Protein AF-A0A133V8S2-F1 (afdb_monomer_lite)

Foldseek 3Di:
DVLLCVQLVDDPVVLVVVLVVLVVVLVVLVVVLVCCCVPVPPDNLVSQLAVVLLSVLVSLLSQLVNQLSVVCVVDVVSSVVLLDLVSLLVSLLVSLLVVLVVCCVPPHDDDPVSPLSSNLSSLLSSLQSQLVSQCSVDPDVPPCVSNCVSSVLSSVLSSLQSVQVVCVVVVHHDVCSVCVSVCSSVVSVVVSVVVVVVVVPPPDD

Sequence (205 aa):
MAMAKEIFNQKKSELYKKTVGILLFLFTIAVLGEVIQGYLFETKTLYAVSVGPVLEEALKGGVLLLFFMAMSLSSPDFKKRLSSKEAWLVGGALTGLLIGLLEDWIDYSLSLSRLVPTLNHMVWTSLVGLGIFLYIKSEEKRSLDKIAIPYTIAVVSHVLWNYHAYLIGMGRQDIVFGALPWIISIGAIGIIWRTTSDQKIGSSR

pLDDT: mean 76.94, std 13.2, range [36.47, 93.5]

Organism: NCBI:txid1698273

InterPro domains:
  IPR026898 Intramembrane metalloprotease PrsW [PF13367] (20-170)

Radius of gyration: 18.13 Å; chains: 1; bounding box: 42×42×49 Å

Secondary structure (DSSP, 8-state):
-HHHHHHHTS-HHHHHHHHHHHHHHHHHHHHHHHHHHHHH-SSHHHHHHHHHHHHHHHHHHHHHHHHHHHHHHH-TTHHHHTTSHHHHHHHHHHHHHHHHHHHHHHH--S-GGGHHHHHHHHHHHHHHHHHHHHHHH-SSTT-THHHHHHHHHHHHHHHHHHHHHHHHHTT---HHHHHHHHHHHHHHHHHHHHHHHHTTSS---

Structure (mmCIF, N/CA/C/O backbone):
data_AF-A0A133V8S2-F1
#
_entry.id   AF-A0A133V8S2-F1
#
loop_
_atom_site.group_PDB
_atom_site.id
_atom_site.type_symbol
_atom_site.label_atom_id
_atom_site.label_alt_id
_atom_site.label_comp_id
_atom_site.label_asym_id
_atom_site.label_entity_id
_atom_site.label_seq_id
_atom_site.pdbx_PDB_ins_code
_atom_site.Cartn_x
_atom_site.Cartn_y
_atom_site.Cartn_z
_atom_site.occupancy
_atom_site.B_iso_or_equiv
_atom_site.auth_seq_id
_atom_site.auth_comp_id
_atom_site.auth_asym_id
_atom_site.auth_atom_id
_atom_site.pdbx_PDB_model_num
ATOM 1 N N . MET A 1 1 ? -15.350 8.339 15.868 1.00 46.72 1 MET A N 1
ATOM 2 C CA . MET A 1 1 ? -14.688 7.196 16.590 1.00 46.72 1 MET A CA 1
ATOM 3 C C . MET A 1 1 ? -15.531 5.899 16.641 1.00 46.72 1 MET A C 1
ATOM 5 O O . MET A 1 1 ? -15.037 4.874 17.111 1.00 46.72 1 MET A O 1
ATOM 9 N N . ALA A 1 2 ? -16.772 5.909 16.131 1.00 47.72 2 ALA A N 1
ATOM 10 C CA . ALA A 1 2 ? -17.702 4.774 16.170 1.00 47.72 2 ALA A CA 1
ATOM 11 C C . ALA A 1 2 ? -17.389 3.649 15.154 1.00 47.72 2 ALA A C 1
ATOM 13 O O . ALA A 1 2 ? -17.494 2.480 15.508 1.00 47.72 2 ALA A O 1
ATOM 14 N N . MET A 1 3 ? -16.910 3.971 13.946 1.00 47.97 3 MET A N 1
ATOM 15 C CA . MET A 1 3 ? -16.753 2.997 12.848 1.00 47.97 3 MET A CA 1
ATOM 16 C C . MET A 1 3 ? -15.576 2.012 13.041 1.00 47.97 3 MET A C 1
ATOM 18 O O . MET A 1 3 ? -15.702 0.821 12.765 1.00 47.97 3 MET A O 1
ATOM 22 N N . ALA A 1 4 ? -14.452 2.455 13.628 1.00 49.44 4 ALA A N 1
ATOM 23 C CA . ALA A 1 4 ? -13.343 1.563 14.019 1.00 49.44 4 ALA A CA 1
ATOM 24 C C . ALA A 1 4 ? -13.773 0.532 15.078 1.00 49.44 4 ALA A C 1
ATOM 26 O O . ALA A 1 4 ? -13.422 -0.649 15.000 1.00 49.44 4 ALA A O 1
ATOM 27 N N . LYS A 1 5 ? -14.569 0.995 16.058 1.00 51.50 5 LYS A N 1
ATOM 28 C CA . LYS A 1 5 ? -15.228 0.138 17.054 1.00 51.50 5 LYS A CA 1
ATOM 29 C C . LYS A 1 5 ? -16.198 -0.834 16.374 1.00 51.50 5 LYS A C 1
ATOM 31 O O . LYS A 1 5 ? -16.384 -1.936 16.866 1.00 51.50 5 LYS A O 1
ATOM 36 N N . GLU A 1 6 ? -16.782 -0.471 15.243 1.00 60.81 6 GLU A N 1
ATOM 37 C CA . GLU A 1 6 ? -17.780 -1.293 14.565 1.00 60.81 6 GLU A CA 1
ATOM 38 C C . GLU A 1 6 ? -17.175 -2.427 13.727 1.00 60.81 6 GLU A C 1
ATOM 40 O O . GLU A 1 6 ? -17.798 -3.476 13.626 1.00 60.81 6 GLU A O 1
ATOM 45 N N . ILE A 1 7 ? -15.965 -2.282 13.164 1.00 66.50 7 ILE A N 1
ATOM 46 C CA . ILE A 1 7 ? -15.324 -3.346 12.360 1.00 66.50 7 ILE A CA 1
ATOM 47 C C . ILE A 1 7 ? -14.577 -4.351 13.240 1.00 66.50 7 ILE A C 1
ATOM 49 O O . ILE A 1 7 ? -14.800 -5.552 13.111 1.00 66.50 7 ILE A O 1
ATOM 53 N N . PHE A 1 8 ? -13.713 -3.877 14.141 1.00 70.75 8 PHE A N 1
ATOM 54 C CA . PHE A 1 8 ? -12.786 -4.742 14.887 1.00 70.75 8 PHE A CA 1
ATOM 55 C C . PHE A 1 8 ? -13.319 -5.191 16.254 1.00 70.75 8 PHE A C 1
ATOM 57 O O . PHE A 1 8 ? -12.761 -6.097 16.877 1.00 70.75 8 PHE A O 1
ATOM 64 N N . ASN A 1 9 ? -14.416 -4.601 16.733 1.00 70.62 9 ASN A N 1
ATOM 65 C CA . ASN A 1 9 ? -15.018 -4.918 18.032 1.00 70.62 9 ASN A CA 1
ATOM 66 C C . ASN A 1 9 ? -16.291 -5.778 17.915 1.00 70.62 9 ASN A C 1
ATOM 68 O O . ASN A 1 9 ? -17.097 -5.838 18.840 1.00 70.62 9 ASN A O 1
ATOM 72 N N . GLN A 1 10 ? -16.456 -6.467 16.783 1.00 72.44 10 GLN A N 1
ATOM 73 C CA . GLN A 1 10 ? -17.542 -7.419 16.553 1.00 72.44 10 GLN A CA 1
ATOM 74 C C . GLN A 1 10 ? -17.282 -8.763 17.246 1.00 72.44 10 GLN A C 1
ATOM 76 O O . GLN A 1 10 ? -16.159 -9.072 17.662 1.00 72.44 10 GLN A O 1
ATOM 81 N N . LYS A 1 11 ? -18.332 -9.589 17.343 1.00 80.62 11 LYS A N 1
ATOM 82 C CA . LYS A 1 11 ? -18.222 -10.985 17.792 1.00 80.62 11 LYS A CA 1
ATOM 83 C C . LYS A 1 11 ? -17.214 -11.738 16.910 1.00 80.62 11 LYS A C 1
ATOM 85 O O . LYS A 1 11 ? -17.141 -11.491 15.708 1.00 80.62 11 LYS A O 1
ATOM 90 N N . LYS A 1 12 ? -16.479 -12.699 17.489 1.00 76.94 12 LYS A N 1
ATOM 91 C CA . LYS A 1 12 ? -15.473 -13.509 16.765 1.00 76.94 12 LYS A CA 1
ATOM 92 C C . LYS A 1 12 ? -16.027 -14.149 15.483 1.00 76.94 12 LYS A C 1
ATOM 94 O O . LYS A 1 12 ? -15.335 -14.164 14.474 1.00 76.94 12 LYS A O 1
ATOM 99 N N . 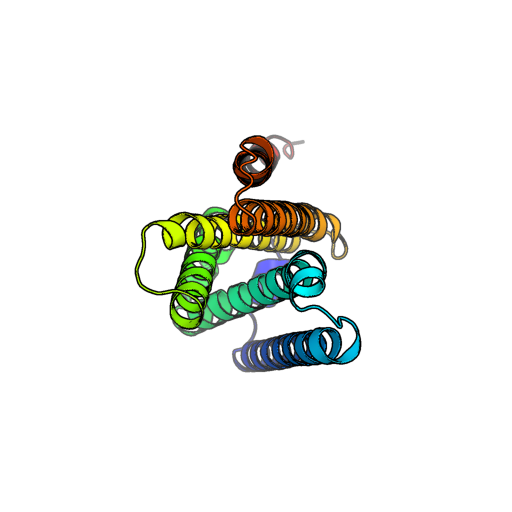SER A 1 13 ? -17.277 -14.617 15.507 1.00 81.12 13 SER A N 1
ATOM 100 C CA . SER A 1 13 ? -17.957 -15.198 14.342 1.00 81.12 13 SER A CA 1
ATOM 101 C C . SER A 1 13 ? -18.111 -14.215 13.176 1.00 81.12 13 SER A C 1
ATOM 103 O O . SER A 1 13 ? -17.961 -14.604 12.024 1.00 81.12 13 SER A O 1
ATOM 105 N N . GLU A 1 14 ? -18.382 -12.941 13.461 1.00 81.50 14 GLU A N 1
ATOM 106 C CA . GLU A 1 14 ? -18.538 -11.897 12.441 1.00 81.50 14 GLU A CA 1
ATOM 107 C C . GLU A 1 14 ? -17.185 -11.456 11.877 1.00 81.50 14 GLU A C 1
ATOM 109 O O . GLU A 1 14 ? -17.051 -11.266 10.670 1.00 81.50 14 GLU A O 1
ATOM 114 N N . LEU A 1 15 ? -16.154 -11.383 12.728 1.00 77.25 15 LEU A N 1
ATOM 115 C CA . LEU A 1 15 ? -14.779 -11.169 12.272 1.00 77.25 15 LEU A CA 1
ATOM 116 C C . LEU A 1 15 ? -14.327 -12.289 11.330 1.00 77.25 15 LEU A C 1
ATOM 118 O O . LEU A 1 15 ? -13.806 -11.991 10.264 1.00 77.25 15 LEU A O 1
ATOM 122 N N . TYR A 1 16 ? -14.602 -13.554 11.670 1.00 76.62 16 TYR A N 1
ATOM 123 C CA . TYR A 1 16 ? -14.269 -14.694 10.813 1.00 76.62 16 TYR A CA 1
ATOM 124 C C . TYR A 1 16 ? -14.952 -14.611 9.441 1.00 76.62 16 TYR A C 1
ATOM 126 O O . TYR A 1 16 ? -14.284 -14.735 8.417 1.00 76.62 16 TYR A O 1
ATOM 134 N N . LYS A 1 17 ? -16.260 -14.317 9.396 1.00 80.12 17 LYS A N 1
ATOM 135 C CA . LYS A 1 17 ? -16.989 -14.114 8.130 1.00 80.12 17 LYS A CA 1
ATOM 136 C C . LYS A 1 17 ? -16.370 -13.001 7.283 1.00 80.12 17 LYS A C 1
ATOM 138 O O . LYS A 1 17 ? -16.220 -13.167 6.077 1.00 80.12 17 LYS A O 1
ATOM 143 N N . LYS A 1 18 ? -15.980 -11.883 7.904 1.00 80.75 18 LYS A N 1
ATOM 144 C CA . LYS A 1 18 ? -15.298 -10.779 7.212 1.00 80.75 18 LYS A CA 1
ATOM 145 C C . LYS A 1 18 ? -13.924 -11.181 6.692 1.00 80.75 18 LYS A C 1
ATOM 147 O O . LYS A 1 18 ? -13.603 -10.842 5.562 1.00 80.75 18 LYS A O 1
ATOM 152 N N . THR A 1 19 ? -13.140 -11.920 7.474 1.00 77.81 19 THR A N 1
ATOM 153 C CA . THR A 1 19 ? -11.850 -12.469 7.037 1.00 77.81 19 THR A CA 1
ATOM 154 C C . THR A 1 19 ? -12.027 -13.360 5.810 1.00 77.81 19 THR A C 1
ATOM 156 O O . THR A 1 19 ? -11.341 -13.152 4.815 1.00 77.81 19 THR A O 1
ATOM 159 N N . VAL A 1 20 ? -12.990 -14.288 5.835 1.00 81.31 20 VAL A N 1
ATOM 160 C CA . VAL A 1 20 ? -13.317 -15.139 4.679 1.00 81.31 20 VAL A CA 1
ATOM 161 C C . VAL A 1 20 ? -13.757 -14.294 3.481 1.00 81.31 20 VAL A C 1
ATOM 163 O O . VAL A 1 20 ? -13.274 -14.511 2.376 1.00 81.31 20 VAL A O 1
ATOM 166 N N . GLY A 1 21 ? -14.612 -13.290 3.690 1.00 82.00 21 GLY A N 1
ATOM 167 C CA . GLY A 1 21 ? -15.036 -12.373 2.630 1.00 82.00 21 GLY A CA 1
ATOM 168 C C . GLY A 1 21 ? -13.874 -11.601 1.996 1.00 82.00 21 GLY A C 1
ATOM 169 O O . GLY A 1 21 ? -13.807 -11.505 0.774 1.00 82.00 21 GLY A O 1
ATOM 170 N N . ILE A 1 22 ? -12.930 -11.104 2.803 1.00 81.38 22 ILE A N 1
ATOM 171 C CA . ILE A 1 22 ? -11.721 -10.432 2.304 1.00 81.38 22 ILE A CA 1
ATOM 172 C C . ILE A 1 22 ? -10.848 -11.413 1.521 1.00 81.38 22 ILE A C 1
ATOM 174 O O . ILE A 1 22 ? -10.391 -11.066 0.440 1.00 81.38 22 ILE A O 1
ATOM 178 N N . LEU A 1 23 ? -10.651 -12.638 2.016 1.00 78.75 23 LEU A N 1
ATOM 179 C CA . LEU A 1 23 ? -9.886 -13.664 1.301 1.00 78.75 23 LEU A CA 1
ATOM 180 C C . LEU A 1 23 ? -10.507 -13.992 -0.062 1.00 78.75 23 LEU A C 1
ATOM 182 O O . LEU A 1 23 ? -9.792 -14.039 -1.057 1.00 78.75 23 LEU A O 1
ATOM 186 N N . LEU A 1 24 ? -11.830 -14.159 -0.128 1.00 79.81 24 LEU A N 1
ATOM 187 C CA . LEU A 1 24 ? -12.544 -14.403 -1.385 1.00 79.81 24 LEU A CA 1
ATOM 188 C C . LEU A 1 24 ? -12.433 -13.217 -2.350 1.00 79.81 24 LEU A C 1
ATOM 190 O O . LEU A 1 24 ? -12.251 -13.410 -3.551 1.00 79.81 24 LEU A O 1
ATOM 194 N N . PHE A 1 25 ? -12.512 -11.992 -1.833 1.00 81.69 25 PHE A N 1
ATOM 195 C CA . PHE A 1 25 ? -12.344 -10.784 -2.632 1.00 81.69 25 PHE A CA 1
ATOM 196 C C . PHE A 1 25 ? -10.921 -10.665 -3.195 1.00 81.69 25 PHE A C 1
ATOM 198 O O . PHE A 1 25 ? -10.759 -10.455 -4.394 1.00 81.69 25 PHE A O 1
ATOM 205 N N . LEU A 1 26 ? -9.899 -10.876 -2.361 1.00 80.62 26 LEU A N 1
ATOM 206 C CA . LEU A 1 26 ? -8.494 -10.897 -2.779 1.00 80.62 26 LEU A CA 1
ATOM 207 C C . LEU A 1 26 ? -8.234 -11.986 -3.822 1.00 80.62 26 LEU A C 1
ATOM 209 O O . LEU A 1 26 ? -7.596 -11.720 -4.834 1.00 80.62 26 LEU A O 1
ATOM 213 N N . PHE A 1 27 ? -8.777 -13.188 -3.611 1.00 76.12 27 PHE A N 1
ATOM 214 C CA . PHE A 1 27 ? -8.693 -14.279 -4.578 1.00 76.12 27 PHE A CA 1
ATOM 215 C C . PHE A 1 27 ? -9.336 -13.897 -5.916 1.00 76.12 27 PHE A C 1
ATOM 217 O O . PHE A 1 27 ? -8.748 -14.120 -6.968 1.00 76.12 27 PHE A O 1
ATOM 224 N N . THR A 1 28 ? -10.508 -13.258 -5.884 1.00 83.19 28 THR A N 1
ATOM 225 C CA . THR A 1 28 ? -11.198 -12.790 -7.096 1.00 83.19 28 THR A CA 1
ATOM 226 C C . THR A 1 28 ? -10.365 -11.753 -7.848 1.00 83.19 28 THR A C 1
ATOM 228 O O . THR A 1 28 ? -10.228 -11.856 -9.063 1.00 83.19 28 THR A O 1
ATOM 231 N N . ILE A 1 29 ? -9.773 -10.782 -7.143 1.00 78.94 29 ILE A N 1
ATOM 232 C CA . ILE A 1 29 ? -8.876 -9.788 -7.751 1.00 78.94 29 ILE A CA 1
ATOM 233 C C . ILE A 1 29 ? -7.650 -10.464 -8.366 1.00 78.94 29 ILE A C 1
ATOM 235 O O . ILE A 1 29 ? -7.299 -10.144 -9.497 1.00 78.94 29 ILE A O 1
ATOM 239 N N . ALA A 1 30 ? -7.022 -11.403 -7.656 1.00 77.81 30 ALA A N 1
ATOM 240 C CA . ALA A 1 30 ? -5.849 -12.116 -8.151 1.00 77.81 30 ALA A CA 1
ATOM 241 C C . ALA A 1 30 ? -6.164 -12.909 -9.432 1.00 77.81 30 ALA A C 1
ATOM 243 O O . ALA A 1 30 ? -5.440 -12.796 -10.417 1.00 77.81 30 ALA A O 1
ATOM 244 N N . VAL A 1 31 ? -7.286 -13.639 -9.456 1.00 80.00 31 VAL A N 1
ATOM 245 C CA . VAL A 1 31 ? -7.744 -14.376 -10.647 1.00 80.00 31 VAL A CA 1
ATOM 246 C C . VAL A 1 31 ? -8.069 -13.426 -11.799 1.00 80.00 31 VAL A C 1
ATOM 248 O O . VAL A 1 31 ? -7.673 -13.686 -12.931 1.00 80.00 31 VAL A O 1
ATOM 251 N N . LEU A 1 32 ? -8.769 -12.317 -11.535 1.00 80.31 32 LEU A N 1
ATOM 252 C CA . LEU A 1 32 ? -9.052 -11.310 -12.560 1.00 80.31 32 LEU A CA 1
ATOM 253 C C . LEU A 1 32 ? -7.766 -10.706 -13.125 1.00 80.31 32 LEU A C 1
ATOM 255 O O . LEU A 1 32 ? -7.681 -10.527 -14.334 1.00 80.31 32 LEU A O 1
ATOM 259 N N . GLY A 1 33 ? -6.773 -10.426 -12.280 1.00 73.06 33 GLY A N 1
ATOM 260 C CA . GLY A 1 33 ? -5.461 -9.952 -12.711 1.00 73.06 33 GLY A CA 1
ATOM 261 C C . GLY A 1 33 ? -4.775 -10.934 -13.652 1.00 73.06 33 GLY A C 1
ATOM 262 O O . GLY A 1 33 ? -4.389 -10.545 -14.751 1.00 73.06 33 GLY A O 1
ATOM 263 N N . GLU A 1 34 ? -4.727 -12.212 -13.279 1.00 74.50 34 GLU A N 1
ATOM 264 C CA . GLU A 1 34 ? -4.140 -13.271 -14.108 1.00 74.50 34 GLU A CA 1
ATOM 265 C C . GLU A 1 34 ? -4.861 -13.412 -15.459 1.00 74.50 34 GLU A C 1
ATOM 267 O O . GLU A 1 34 ? -4.230 -13.500 -16.512 1.00 74.50 34 GLU A O 1
ATOM 272 N N . VAL A 1 35 ? -6.199 -13.369 -15.459 1.00 77.69 35 VAL A N 1
ATOM 273 C CA . VAL A 1 35 ? -7.003 -13.426 -16.691 1.00 77.69 35 VAL A CA 1
ATOM 274 C C . VAL A 1 35 ? -6.754 -12.196 -17.563 1.00 77.69 35 VAL A C 1
ATOM 276 O O . VAL A 1 35 ? -6.530 -12.328 -18.764 1.00 77.69 35 VAL A O 1
ATOM 279 N N . ILE A 1 36 ? -6.762 -10.993 -16.988 1.00 75.44 36 ILE A N 1
ATOM 280 C CA . ILE A 1 36 ? -6.493 -9.757 -17.731 1.00 75.44 36 ILE A CA 1
ATOM 281 C C . ILE A 1 36 ? -5.087 -9.806 -18.336 1.00 75.44 36 ILE A C 1
ATOM 283 O O . ILE A 1 36 ? -4.925 -9.509 -19.519 1.00 75.44 36 ILE A O 1
ATOM 287 N N . GLN A 1 37 ? -4.089 -10.229 -17.562 1.00 71.75 37 GLN A N 1
ATOM 288 C CA . GLN A 1 37 ? -2.719 -10.388 -18.033 1.00 71.75 37 GLN A CA 1
ATOM 289 C C . GLN A 1 37 ? -2.624 -11.390 -19.189 1.00 71.75 37 GLN A C 1
ATOM 291 O O . GLN A 1 37 ? -1.972 -11.096 -20.185 1.00 71.75 37 GLN A O 1
ATOM 296 N N . GLY A 1 38 ? -3.270 -12.554 -19.071 1.00 69.00 38 GLY A N 1
ATOM 297 C CA . GLY A 1 38 ? -3.185 -13.627 -20.061 1.00 69.00 38 GLY A CA 1
ATOM 298 C C . GLY A 1 38 ? -3.975 -13.384 -21.351 1.00 69.00 38 GLY A C 1
ATOM 299 O O . GLY A 1 38 ? -3.575 -13.887 -22.397 1.00 69.00 38 GLY A O 1
ATOM 300 N N . TYR A 1 39 ? -5.078 -12.626 -21.296 1.00 70.12 39 TYR A N 1
ATOM 301 C CA . TYR A 1 39 ? -5.996 -12.461 -22.435 1.00 70.12 39 TYR A CA 1
ATOM 302 C C . TYR A 1 39 ? -6.014 -11.060 -23.055 1.00 70.12 39 TYR A C 1
ATOM 304 O O . TYR A 1 39 ? -6.315 -10.941 -24.240 1.00 70.12 39 TYR A O 1
ATOM 312 N N . LEU A 1 40 ? -5.748 -9.998 -22.284 1.00 63.66 40 LEU A N 1
ATOM 313 C CA . LEU A 1 40 ? -5.875 -8.612 -22.765 1.00 63.66 40 LEU A CA 1
ATOM 314 C C . LEU A 1 40 ? -4.531 -7.938 -23.045 1.00 63.66 40 LEU A C 1
ATOM 316 O O . LEU A 1 40 ? -4.494 -6.926 -23.742 1.00 63.66 40 LEU A O 1
ATOM 320 N N . PHE A 1 41 ? -3.434 -8.482 -22.521 1.00 61.72 41 PHE A N 1
ATOM 321 C CA . PHE A 1 41 ? -2.105 -7.912 -22.693 1.00 61.72 41 PHE A CA 1
ATOM 322 C C . PHE A 1 41 ? -1.171 -8.922 -23.360 1.00 61.72 41 PHE A C 1
ATOM 324 O O . PHE A 1 41 ? -0.581 -9.773 -22.705 1.00 61.72 41 PHE A O 1
ATOM 331 N N . GLU A 1 42 ? -0.974 -8.779 -24.673 1.00 56.09 42 GLU A N 1
ATOM 332 C CA . GLU A 1 42 ? -0.033 -9.611 -25.446 1.00 56.09 42 GLU A CA 1
ATOM 333 C C . GLU A 1 42 ? 1.422 -9.466 -24.962 1.00 56.09 42 GLU A C 1
ATOM 335 O O . GLU A 1 42 ? 2.241 -10.371 -25.115 1.00 56.09 42 GLU A O 1
ATOM 340 N N . THR A 1 43 ? 1.749 -8.339 -24.322 1.00 59.31 43 THR A N 1
ATOM 341 C CA . THR A 1 43 ? 3.061 -8.084 -23.720 1.00 59.31 43 THR A CA 1
ATOM 342 C C . THR A 1 43 ? 2.945 -7.901 -22.211 1.00 59.31 43 THR A C 1
ATOM 344 O O . THR A 1 43 ? 2.329 -6.934 -21.749 1.00 59.31 43 THR A O 1
ATOM 347 N N . LYS A 1 44 ? 3.633 -8.761 -21.444 1.00 62.47 44 LYS A N 1
ATOM 348 C CA . LYS A 1 44 ? 3.739 -8.678 -19.973 1.00 62.47 44 LYS A CA 1
ATOM 349 C C . LYS A 1 44 ? 4.138 -7.280 -19.478 1.00 62.47 44 LYS A C 1
ATOM 351 O O . LYS A 1 44 ? 3.680 -6.847 -18.428 1.00 62.47 44 LYS A O 1
ATOM 356 N N . THR A 1 45 ? 4.934 -6.552 -20.258 1.00 62.12 45 THR A N 1
ATOM 357 C CA . THR A 1 45 ? 5.439 -5.215 -19.926 1.00 62.12 45 THR A CA 1
ATOM 358 C C . THR A 1 45 ? 4.341 -4.152 -19.840 1.00 62.12 45 THR A C 1
ATOM 360 O O . THR A 1 45 ? 4.348 -3.346 -18.917 1.00 62.12 45 THR A O 1
ATOM 363 N N . LEU A 1 46 ? 3.363 -4.151 -20.756 1.00 60.00 46 LEU A N 1
ATOM 364 C CA . LEU A 1 46 ? 2.262 -3.177 -20.722 1.00 60.00 46 LEU A CA 1
ATOM 365 C C . LEU A 1 46 ? 1.346 -3.412 -19.516 1.00 60.00 46 LEU A C 1
ATOM 367 O O . LEU A 1 46 ? 0.964 -2.454 -18.846 1.00 60.00 46 LEU A O 1
ATOM 371 N N . TYR A 1 47 ? 1.054 -4.674 -19.193 1.00 63.75 47 TYR A N 1
ATOM 372 C CA . TYR A 1 47 ? 0.295 -5.034 -17.995 1.00 63.75 47 TYR A CA 1
ATOM 373 C C . TYR A 1 47 ? 1.035 -4.627 -16.712 1.00 63.75 47 TYR A C 1
ATOM 375 O O . TYR A 1 47 ? 0.457 -3.938 -15.871 1.00 63.75 47 TYR A O 1
ATOM 383 N N . ALA A 1 48 ? 2.322 -4.978 -16.600 1.00 64.44 48 ALA A N 1
ATOM 384 C CA . ALA A 1 48 ? 3.153 -4.705 -15.425 1.00 64.44 48 ALA A CA 1
ATOM 385 C C . ALA A 1 48 ? 3.345 -3.203 -15.144 1.00 64.44 48 ALA A C 1
ATOM 387 O O . ALA A 1 48 ? 3.539 -2.805 -13.998 1.00 64.44 48 ALA A O 1
ATOM 388 N N . VAL A 1 49 ? 3.271 -2.354 -16.173 1.00 66.06 49 VAL A N 1
ATOM 389 C CA . VAL A 1 49 ? 3.406 -0.897 -16.017 1.00 66.06 49 VAL A CA 1
ATOM 390 C C . VAL A 1 49 ? 2.058 -0.204 -15.781 1.00 66.06 49 VAL A C 1
ATOM 392 O O . VAL A 1 49 ? 2.044 0.879 -15.209 1.00 66.06 49 VAL A O 1
ATOM 395 N N . SER A 1 50 ? 0.922 -0.791 -16.183 1.00 68.19 50 SER A N 1
ATOM 396 C CA . SER A 1 50 ? -0.384 -0.105 -16.152 1.00 68.19 50 SER A CA 1
ATOM 397 C C . SER A 1 50 ? -1.396 -0.717 -15.177 1.00 68.19 50 SER A C 1
ATOM 399 O O . SER A 1 50 ? -1.749 -0.089 -14.182 1.00 68.19 50 SER A O 1
ATOM 401 N N . VAL A 1 51 ? -1.876 -1.931 -15.448 1.00 72.50 51 VAL A N 1
ATOM 402 C CA . VAL A 1 51 ? -2.967 -2.571 -14.693 1.00 72.50 51 VAL A CA 1
ATOM 403 C C . VAL A 1 51 ? -2.456 -3.315 -13.461 1.00 72.50 51 VAL A C 1
ATOM 405 O O . VAL A 1 51 ? -3.119 -3.285 -12.424 1.00 72.50 51 VAL A O 1
ATOM 408 N N . GLY A 1 52 ? -1.267 -3.919 -13.544 1.00 77.56 52 GLY A N 1
ATOM 409 C CA . GLY A 1 52 ? -0.618 -4.617 -12.431 1.00 77.56 52 GLY A CA 1
ATOM 410 C C . GLY A 1 52 ? -0.547 -3.765 -11.159 1.00 77.56 52 GLY A C 1
ATOM 411 O O . GLY A 1 52 ? -1.116 -4.176 -10.148 1.00 77.56 52 GLY A O 1
ATOM 412 N N . PRO A 1 53 ? 0.008 -2.537 -11.213 1.00 81.75 53 PRO A N 1
ATOM 413 C CA . PRO A 1 53 ? 0.082 -1.648 -10.055 1.00 81.75 53 PRO A CA 1
ATOM 414 C C . PRO A 1 53 ? -1.280 -1.340 -9.425 1.00 81.75 53 PRO A C 1
ATOM 416 O O . PRO A 1 53 ? -1.407 -1.306 -8.206 1.00 81.75 53 PRO A O 1
ATOM 419 N N . VAL A 1 54 ? -2.330 -1.155 -10.235 1.00 80.44 54 VAL A N 1
ATOM 420 C CA . VAL A 1 54 ? -3.686 -0.895 -9.722 1.00 80.44 54 VAL A CA 1
ATOM 421 C C . VAL A 1 54 ? -4.189 -2.088 -8.915 1.00 80.44 54 VAL A C 1
ATOM 423 O O . VAL A 1 54 ? -4.701 -1.915 -7.813 1.00 80.44 54 VAL A O 1
ATOM 426 N N . LEU A 1 55 ? -4.061 -3.301 -9.450 1.00 80.69 55 LEU A N 1
ATOM 427 C CA . LEU A 1 55 ? -4.539 -4.499 -8.764 1.00 80.69 55 LEU A CA 1
ATOM 428 C C . LEU A 1 55 ? -3.694 -4.805 -7.527 1.00 80.69 55 LEU A C 1
ATOM 430 O O . LEU A 1 55 ? -4.238 -5.168 -6.486 1.00 80.69 55 LEU A O 1
ATOM 434 N N . GLU A 1 56 ? -2.384 -4.598 -7.603 1.00 83.94 56 GLU A N 1
ATOM 435 C CA . GLU A 1 56 ? -1.476 -4.853 -6.494 1.00 83.94 56 GLU A CA 1
ATOM 436 C C . GLU A 1 56 ? -1.707 -3.904 -5.312 1.00 83.94 56 GLU A C 1
ATOM 438 O O . GLU A 1 56 ? -1.774 -4.359 -4.169 1.00 83.94 56 GLU A O 1
ATOM 443 N N . GLU A 1 57 ? -1.927 -2.605 -5.552 1.00 86.62 57 GLU A N 1
ATOM 444 C CA . GLU A 1 57 ? -2.289 -1.668 -4.478 1.00 86.62 57 GLU A CA 1
ATOM 445 C C . GLU A 1 57 ? -3.638 -2.024 -3.828 1.00 86.62 57 GLU A C 1
ATOM 447 O O . GLU A 1 57 ? -3.802 -1.892 -2.608 1.00 86.62 57 GLU A O 1
ATOM 452 N N . ALA A 1 58 ? -4.606 -2.539 -4.598 1.00 82.12 58 ALA A N 1
ATOM 453 C CA . ALA A 1 58 ? -5.867 -3.038 -4.042 1.00 82.12 58 ALA A CA 1
ATOM 454 C C . ALA A 1 58 ? -5.646 -4.277 -3.159 1.00 82.12 58 ALA A C 1
ATOM 456 O O . ALA A 1 58 ? -6.197 -4.365 -2.054 1.00 82.12 58 ALA A O 1
ATOM 457 N N . LEU A 1 59 ? -4.808 -5.215 -3.616 1.00 84.44 59 LEU A N 1
ATOM 458 C CA . LEU A 1 59 ? -4.441 -6.413 -2.862 1.00 84.44 59 LEU A CA 1
ATOM 459 C C . LEU A 1 59 ? -3.713 -6.045 -1.561 1.00 84.44 59 LEU A C 1
ATOM 461 O O . LEU A 1 59 ? -4.092 -6.543 -0.499 1.00 84.44 59 LEU A O 1
ATOM 465 N N . LYS A 1 60 ? -2.753 -5.111 -1.605 1.00 86.94 60 LYS A N 1
ATOM 466 C CA . LYS A 1 60 ? -2.039 -4.573 -0.430 1.00 86.94 60 LYS A CA 1
ATOM 467 C C . LYS A 1 60 ? -3.000 -4.077 0.649 1.00 86.94 60 LYS A C 1
ATOM 469 O O . LYS A 1 60 ? -2.838 -4.418 1.822 1.00 86.94 60 LYS A O 1
ATOM 474 N N . GLY A 1 61 ? -4.039 -3.332 0.265 1.00 85.06 61 GLY A N 1
ATOM 475 C CA . GLY A 1 61 ? -5.063 -2.852 1.196 1.00 85.06 61 GLY A CA 1
ATOM 476 C C . GLY A 1 61 ? -5.814 -3.981 1.908 1.00 85.06 61 GLY A C 1
ATOM 477 O O . GLY A 1 61 ? -6.010 -3.930 3.126 1.00 85.06 61 GLY A O 1
ATOM 478 N N . GLY A 1 62 ? -6.198 -5.032 1.181 1.00 84.69 62 GLY A N 1
ATOM 479 C CA . GLY A 1 62 ? -6.857 -6.193 1.783 1.00 84.69 62 GLY A CA 1
ATOM 480 C C . GLY A 1 62 ? -5.914 -7.051 2.633 1.00 84.69 62 GLY A C 1
ATOM 481 O O . GLY A 1 62 ? -6.311 -7.479 3.718 1.00 84.69 62 GLY A O 1
ATOM 482 N N . VAL A 1 63 ? -4.657 -7.238 2.217 1.00 87.31 63 VAL A N 1
ATOM 483 C CA . VAL A 1 63 ? -3.629 -7.932 3.018 1.00 87.31 63 VAL A CA 1
ATOM 484 C C . VAL A 1 63 ? -3.372 -7.188 4.329 1.00 87.31 63 VAL A C 1
ATOM 486 O O . VAL A 1 63 ? -3.337 -7.810 5.389 1.00 87.31 63 VAL A O 1
ATOM 489 N N . LEU A 1 64 ? -3.290 -5.856 4.299 1.00 89.56 64 LEU A N 1
ATOM 490 C CA . LEU A 1 64 ? -3.148 -5.031 5.501 1.00 89.56 64 LEU A CA 1
ATOM 491 C C . LEU A 1 64 ? -4.344 -5.183 6.456 1.00 89.56 64 LEU A C 1
ATOM 493 O O . LEU A 1 64 ? -4.175 -5.281 7.675 1.00 89.56 64 LEU A O 1
ATOM 497 N N . LEU A 1 65 ? -5.568 -5.236 5.921 1.00 86.12 65 LEU A N 1
ATOM 498 C CA . LEU A 1 65 ? -6.763 -5.498 6.725 1.00 86.12 65 LEU A CA 1
ATOM 499 C C . LEU A 1 65 ? -6.724 -6.890 7.362 1.00 86.12 65 LEU A C 1
ATOM 501 O O . LEU A 1 65 ? -7.042 -7.017 8.546 1.00 86.12 65 LEU A O 1
ATOM 505 N N . LEU A 1 66 ? -6.306 -7.918 6.618 1.00 86.44 66 LEU A N 1
ATOM 506 C CA . LEU A 1 66 ? -6.120 -9.270 7.151 1.00 86.44 66 LEU A CA 1
ATOM 507 C C . LEU A 1 66 ? -5.057 -9.300 8.247 1.00 86.44 66 LEU A C 1
ATOM 509 O O . LEU A 1 66 ? -5.299 -9.889 9.300 1.00 86.44 66 LEU A O 1
ATOM 513 N N . PHE A 1 67 ? -3.930 -8.616 8.042 1.00 86.56 67 PHE A N 1
ATOM 514 C CA . PHE A 1 67 ? -2.876 -8.471 9.040 1.00 86.56 67 PHE A CA 1
ATOM 515 C C . PHE A 1 67 ? -3.432 -7.885 10.345 1.00 86.56 67 PHE A C 1
ATOM 517 O O . PHE A 1 67 ? -3.297 -8.486 11.413 1.00 86.56 67 PHE A O 1
ATOM 524 N N . PHE A 1 68 ? -4.154 -6.764 10.278 1.00 86.62 68 PHE A N 1
ATOM 525 C CA . PHE A 1 68 ? -4.747 -6.161 11.473 1.00 86.62 68 PHE A CA 1
ATOM 526 C C . PHE A 1 68 ? -5.880 -6.982 12.092 1.00 86.62 68 PHE A C 1
ATOM 528 O O . PHE A 1 68 ? -6.032 -6.971 13.318 1.00 86.62 68 PHE A O 1
ATOM 535 N N . MET A 1 69 ? -6.662 -7.713 11.293 1.00 83.12 69 MET A N 1
ATOM 536 C CA . MET A 1 69 ? -7.659 -8.653 11.811 1.00 83.12 69 MET A CA 1
ATOM 537 C C . MET A 1 69 ? -6.996 -9.802 12.569 1.00 83.12 69 MET A C 1
ATOM 539 O O . MET A 1 69 ? -7.396 -10.073 13.701 1.00 83.12 69 MET A O 1
ATOM 543 N N . ALA A 1 70 ? -5.962 -10.426 12.002 1.00 83.50 70 ALA A N 1
ATOM 544 C CA . ALA A 1 70 ? -5.208 -11.496 12.647 1.00 83.50 70 ALA A CA 1
ATOM 545 C C . ALA A 1 70 ? -4.598 -11.019 13.973 1.00 83.50 70 ALA A C 1
ATOM 547 O O . ALA A 1 70 ? -4.825 -11.629 15.017 1.00 83.50 70 ALA A O 1
ATOM 548 N N . MET A 1 71 ? -3.937 -9.858 13.971 1.00 83.94 71 MET A N 1
ATOM 549 C CA . MET A 1 71 ? -3.378 -9.258 15.188 1.00 83.94 71 MET A CA 1
ATOM 550 C C . MET A 1 71 ? -4.455 -8.949 16.241 1.00 83.94 71 MET A C 1
ATOM 552 O O . MET A 1 71 ? -4.248 -9.184 17.431 1.00 83.94 71 MET A O 1
ATOM 556 N N . SER A 1 72 ? -5.632 -8.479 15.817 1.00 82.06 72 SER A N 1
ATOM 557 C CA . SER A 1 72 ? -6.767 -8.193 16.710 1.00 82.06 72 SER A CA 1
ATOM 558 C C . SER A 1 72 ? -7.433 -9.444 17.285 1.00 82.06 72 SER A C 1
ATOM 560 O O . SER A 1 72 ? -8.063 -9.368 18.344 1.00 82.06 72 SER A O 1
ATOM 562 N N . LEU A 1 73 ? -7.351 -10.576 16.581 1.00 81.06 73 LEU A N 1
ATOM 563 C CA . LEU A 1 73 ? -7.818 -11.876 17.064 1.00 81.06 73 LEU A CA 1
ATOM 564 C C . LEU A 1 73 ? -6.830 -12.480 18.067 1.00 81.06 73 LEU A C 1
ATOM 566 O O . LEU A 1 73 ? -7.270 -13.060 19.060 1.00 81.06 73 LEU A O 1
ATOM 570 N N . SER A 1 74 ? -5.528 -12.296 17.837 1.00 82.50 74 SER A N 1
ATOM 571 C CA . SER A 1 74 ? -4.456 -12.797 18.704 1.00 82.50 74 SER A CA 1
ATOM 572 C C . SER A 1 74 ? -4.271 -11.972 19.980 1.00 82.50 74 SER A C 1
ATOM 574 O O . SER A 1 74 ? -3.916 -12.524 21.018 1.00 82.50 74 SER A O 1
ATOM 576 N N . SER A 1 75 ? -4.523 -10.658 19.939 1.00 81.06 75 SER A N 1
ATOM 577 C CA . SER A 1 75 ? -4.357 -9.764 21.090 1.00 81.06 75 SER A CA 1
ATOM 578 C C . SER A 1 75 ? -5.523 -8.769 21.214 1.00 81.06 75 SER A C 1
ATOM 580 O O . SER A 1 75 ? -5.630 -7.830 20.419 1.00 81.06 75 SER A O 1
ATOM 582 N N . PRO A 1 76 ? -6.395 -8.903 22.233 1.00 70.62 76 PRO A N 1
ATOM 583 C CA . PRO A 1 76 ? -7.514 -7.983 22.451 1.00 70.62 76 PRO A CA 1
ATOM 584 C C . PRO A 1 76 ? -7.084 -6.524 22.662 1.00 70.62 76 PRO A C 1
ATOM 586 O O . PRO A 1 76 ? -7.787 -5.607 22.235 1.00 70.62 76 PRO A O 1
ATOM 589 N N . ASP A 1 77 ? -5.917 -6.295 23.272 1.00 79.31 77 ASP A N 1
ATOM 590 C CA . ASP A 1 77 ? -5.378 -4.950 23.500 1.00 79.31 77 ASP A CA 1
ATOM 591 C C . ASP A 1 77 ? -4.893 -4.274 22.216 1.00 79.31 77 ASP A C 1
ATOM 593 O O . ASP A 1 77 ? -4.883 -3.042 22.126 1.00 79.31 77 ASP A O 1
ATOM 597 N N . PHE A 1 78 ? -4.571 -5.054 21.182 1.00 79.31 78 PHE A N 1
ATOM 598 C CA . PHE A 1 78 ? -4.171 -4.524 19.885 1.00 79.31 78 PHE A CA 1
ATOM 599 C C . PHE A 1 78 ? -5.297 -3.721 19.217 1.00 79.31 78 PHE A C 1
ATOM 601 O O . PHE A 1 78 ? -5.036 -2.713 18.560 1.00 79.31 78 PHE A O 1
ATOM 608 N N . LYS A 1 79 ? -6.566 -4.059 19.487 1.00 75.12 79 LYS A N 1
ATOM 609 C CA . LYS A 1 79 ? -7.728 -3.307 18.981 1.00 75.12 79 LYS A CA 1
ATOM 610 C C . LYS A 1 79 ? -7.706 -1.834 19.387 1.00 75.12 79 LYS A C 1
ATOM 612 O O . LYS A 1 79 ? -8.145 -0.979 18.622 1.00 75.12 79 LYS A O 1
ATOM 617 N N . LYS A 1 80 ? -7.172 -1.517 20.574 1.00 76.19 80 LYS A N 1
ATOM 618 C CA . LYS A 1 80 ? -7.041 -0.128 21.047 1.00 76.19 80 LYS A CA 1
ATOM 619 C C . LYS A 1 80 ? -6.056 0.658 20.171 1.00 76.19 80 LYS A C 1
ATOM 621 O O . LYS A 1 80 ? -6.287 1.838 19.902 1.00 76.19 80 LYS A O 1
ATOM 626 N N . ARG A 1 81 ? -5.009 -0.005 19.662 1.00 81.00 81 ARG A N 1
ATOM 627 C CA . ARG A 1 81 ? -3.973 0.593 18.803 1.00 81.00 81 ARG A CA 1
ATOM 628 C C . ARG A 1 81 ? -4.488 0.942 17.408 1.00 81.00 81 ARG A C 1
ATOM 630 O O . ARG A 1 81 ? -4.047 1.939 16.859 1.00 81.00 81 ARG A O 1
ATOM 637 N N . LEU A 1 82 ? -5.501 0.243 16.888 1.00 81.31 82 LEU A N 1
ATOM 638 C CA . LEU A 1 82 ? -6.130 0.565 15.591 1.00 81.31 82 LEU A CA 1
ATOM 639 C C . LEU A 1 82 ? -6.817 1.939 15.551 1.00 81.31 82 LEU A C 1
ATOM 641 O O . LEU A 1 82 ? -7.214 2.415 14.489 1.00 81.31 82 LEU A O 1
ATOM 645 N N . SER A 1 83 ? -6.977 2.593 16.702 1.00 79.69 83 SER A N 1
ATOM 646 C CA . SER A 1 83 ? -7.468 3.967 16.772 1.00 79.69 83 SER A CA 1
ATOM 647 C C . SER A 1 83 ? -6.381 5.024 16.526 1.00 79.69 83 SER A C 1
ATOM 649 O O . SER A 1 83 ? -6.731 6.200 16.388 1.00 79.69 83 SER A O 1
ATOM 651 N N . SER A 1 84 ? -5.109 4.621 16.466 1.00 84.69 84 SER A N 1
ATOM 652 C CA . SER A 1 84 ? -3.938 5.481 16.284 1.00 84.69 84 SER A CA 1
ATOM 653 C C . SER A 1 84 ? -3.451 5.432 14.836 1.00 84.69 84 SER A C 1
ATOM 655 O O . SER A 1 84 ? -3.379 4.369 14.226 1.00 84.69 84 SER A O 1
ATOM 657 N N . LYS A 1 85 ? -3.108 6.603 14.294 1.00 85.50 85 LYS A N 1
ATOM 658 C CA . LYS A 1 85 ? -2.576 6.774 12.935 1.00 85.50 85 LYS A CA 1
ATOM 659 C C . LYS A 1 85 ? -1.228 6.061 12.773 1.00 85.50 85 LYS A C 1
ATOM 661 O O . LYS A 1 85 ? -0.972 5.446 11.744 1.00 85.50 85 LYS A O 1
ATOM 666 N N . GLU A 1 86 ? -0.406 6.099 13.819 1.00 88.56 86 GLU A N 1
ATOM 667 C CA . GLU A 1 86 ? 0.893 5.430 13.923 1.00 88.56 86 GLU A CA 1
ATOM 668 C C . GLU A 1 86 ? 0.757 3.925 13.692 1.00 88.56 86 GLU A C 1
ATOM 670 O O . GLU A 1 86 ? 1.559 3.342 12.972 1.00 88.56 86 GLU A O 1
ATOM 675 N N . ALA A 1 87 ? -0.278 3.295 14.261 1.00 88.19 87 ALA A N 1
ATOM 676 C CA . ALA A 1 87 ? -0.498 1.864 14.089 1.00 88.19 87 ALA A CA 1
ATOM 677 C C . ALA A 1 87 ? -0.748 1.498 12.621 1.00 88.19 87 ALA A C 1
ATOM 679 O O . ALA A 1 87 ? -0.192 0.511 12.151 1.00 88.19 87 ALA A O 1
ATOM 680 N N . TRP A 1 88 ? -1.528 2.306 11.894 1.00 90.06 88 TRP A N 1
ATOM 681 C CA . TRP A 1 88 ? -1.809 2.097 10.470 1.00 90.06 88 TRP A CA 1
ATOM 682 C C . TRP A 1 88 ? -0.600 2.367 9.581 1.00 90.06 88 TRP A C 1
ATOM 684 O O . TRP A 1 88 ? -0.373 1.615 8.639 1.00 90.06 88 TRP A O 1
ATOM 694 N N . LEU A 1 89 ? 0.204 3.380 9.911 1.00 90.38 89 LEU A N 1
ATOM 695 C CA . LEU A 1 89 ? 1.448 3.670 9.201 1.00 90.38 89 LEU A CA 1
ATOM 696 C C . LEU A 1 89 ? 2.468 2.543 9.401 1.00 90.38 89 LEU A C 1
ATOM 698 O O . LEU A 1 89 ? 2.970 1.991 8.431 1.00 90.38 89 LEU A O 1
ATOM 702 N N . VAL A 1 90 ? 2.729 2.143 10.649 1.00 91.06 90 VAL A N 1
ATOM 703 C CA . VAL A 1 90 ? 3.692 1.074 10.961 1.00 91.06 90 VAL A CA 1
ATOM 704 C C . VAL A 1 90 ? 3.207 -0.275 10.439 1.00 91.06 90 VAL A C 1
ATOM 706 O O . VAL A 1 90 ? 3.986 -1.012 9.846 1.00 91.06 90 VAL A O 1
ATOM 709 N N . GLY A 1 91 ? 1.929 -0.611 10.622 1.00 91.38 91 GLY A N 1
ATOM 710 C CA . GLY A 1 91 ? 1.381 -1.856 10.085 1.00 91.38 91 GLY A CA 1
ATOM 711 C C . GLY A 1 91 ? 1.373 -1.876 8.557 1.00 91.38 91 GLY A C 1
ATOM 712 O O . GLY A 1 91 ? 1.667 -2.917 7.974 1.00 91.38 91 GLY A O 1
ATOM 713 N N . GLY A 1 92 ? 1.128 -0.730 7.915 1.00 93.19 92 GLY A N 1
ATOM 714 C CA . GLY A 1 92 ? 1.292 -0.556 6.474 1.00 93.19 92 GLY A CA 1
ATOM 715 C C . GLY A 1 92 ? 2.733 -0.805 6.033 1.00 93.19 92 GLY A C 1
ATOM 716 O O . GLY A 1 92 ? 2.960 -1.633 5.160 1.00 93.19 92 GLY A O 1
ATOM 717 N N . ALA A 1 93 ? 3.711 -0.184 6.696 1.00 92.50 93 ALA A N 1
ATOM 718 C CA . ALA A 1 93 ? 5.130 -0.380 6.407 1.00 92.50 93 ALA A CA 1
ATOM 719 C C . ALA A 1 93 ? 5.577 -1.837 6.601 1.00 92.50 93 ALA A C 1
ATOM 721 O O . ALA A 1 93 ? 6.279 -2.371 5.752 1.00 92.50 93 ALA A O 1
ATOM 722 N N . LEU A 1 94 ? 5.149 -2.505 7.678 1.00 92.12 94 LEU A N 1
ATOM 72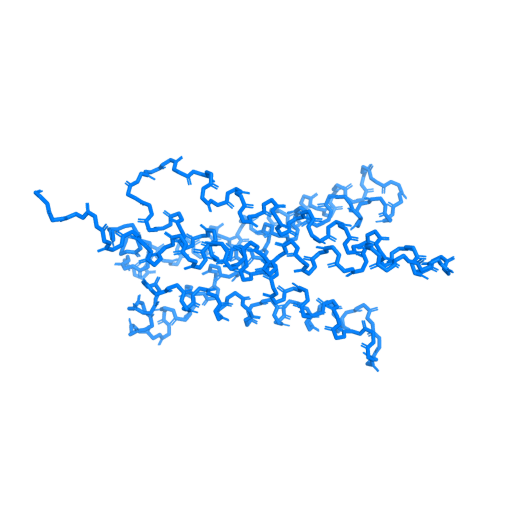3 C CA . LEU A 1 94 ? 5.466 -3.917 7.927 1.00 92.12 94 LEU A CA 1
ATOM 724 C C . LEU A 1 94 ? 4.819 -4.849 6.896 1.00 92.12 94 LEU A C 1
ATOM 726 O O . LEU A 1 94 ? 5.449 -5.803 6.447 1.00 92.12 94 LEU A O 1
ATOM 730 N N . THR A 1 95 ? 3.577 -4.562 6.503 1.00 92.00 95 THR A N 1
ATOM 731 C CA . THR A 1 95 ? 2.883 -5.328 5.459 1.00 92.00 95 THR A CA 1
ATOM 732 C C . THR A 1 95 ? 3.562 -5.129 4.107 1.00 92.00 95 THR A C 1
ATOM 734 O O . THR A 1 95 ? 3.819 -6.099 3.402 1.00 92.00 95 THR A O 1
ATOM 737 N N . GLY A 1 96 ? 3.921 -3.889 3.771 1.00 91.25 96 GLY A N 1
ATOM 738 C CA . GLY A 1 96 ? 4.652 -3.567 2.550 1.00 91.25 96 GLY A CA 1
ATOM 739 C C . GLY A 1 96 ? 6.052 -4.177 2.520 1.00 91.25 96 GLY A C 1
ATOM 740 O O . GLY A 1 96 ? 6.463 -4.669 1.479 1.00 91.25 96 GLY A O 1
ATOM 741 N N . LEU A 1 97 ? 6.747 -4.227 3.661 1.00 90.88 97 LEU A N 1
ATOM 742 C CA . LEU A 1 97 ? 8.030 -4.922 3.790 1.00 90.88 97 LEU A CA 1
ATOM 743 C C . LEU A 1 97 ? 7.877 -6.410 3.472 1.00 90.88 97 LEU A C 1
ATOM 745 O O . LEU A 1 97 ? 8.668 -6.950 2.711 1.00 90.88 97 LEU A O 1
ATOM 749 N N . LEU A 1 98 ? 6.859 -7.071 4.031 1.00 88.56 98 LEU A N 1
ATOM 750 C CA . LEU A 1 98 ? 6.599 -8.482 3.746 1.00 88.56 98 LEU A CA 1
ATOM 751 C C . LEU A 1 98 ? 6.327 -8.710 2.254 1.00 88.56 98 LEU A C 1
ATOM 753 O O . LEU A 1 98 ? 6.869 -9.647 1.683 1.00 88.56 98 LEU A O 1
ATOM 757 N N . ILE A 1 99 ? 5.510 -7.855 1.635 1.00 87.69 99 ILE A N 1
ATOM 758 C CA . ILE A 1 99 ? 5.172 -7.955 0.210 1.00 87.69 99 ILE A CA 1
ATOM 759 C C . ILE A 1 99 ? 6.416 -7.746 -0.657 1.00 87.69 99 ILE A C 1
ATOM 761 O O . ILE A 1 99 ? 6.707 -8.602 -1.482 1.00 87.69 99 ILE A O 1
ATOM 765 N N . GLY A 1 100 ? 7.187 -6.684 -0.409 1.00 86.38 100 GLY A N 1
ATOM 766 C CA . GLY A 1 100 ? 8.423 -6.413 -1.146 1.00 86.38 100 GLY A CA 1
ATOM 767 C C . GLY A 1 100 ? 9.444 -7.544 -1.013 1.00 86.38 100 GLY A C 1
ATOM 768 O O . GLY A 1 100 ? 10.005 -7.985 -2.007 1.00 86.38 100 GLY A O 1
ATOM 769 N N . LEU A 1 101 ? 9.612 -8.102 0.193 1.00 83.88 101 LEU A N 1
ATOM 770 C CA . LEU A 1 101 ? 10.492 -9.254 0.405 1.00 83.88 101 LEU A CA 1
ATOM 771 C C . LEU A 1 101 ? 10.010 -10.516 -0.322 1.00 83.88 101 LEU A C 1
ATOM 773 O O . LEU A 1 101 ? 10.845 -11.302 -0.765 1.00 83.88 101 LEU A O 1
ATOM 777 N N . LEU A 1 102 ? 8.694 -10.739 -0.415 1.00 82.81 102 LEU A N 1
ATOM 778 C CA . LEU A 1 102 ? 8.123 -11.874 -1.144 1.00 82.81 102 LEU A CA 1
ATOM 779 C C . LEU A 1 102 ? 8.319 -11.722 -2.654 1.00 82.81 102 LEU A C 1
ATOM 781 O O . LEU A 1 102 ? 8.742 -12.677 -3.299 1.00 82.81 102 LEU A O 1
ATOM 785 N N . GLU A 1 103 ? 8.063 -10.537 -3.200 1.00 76.25 103 GLU A N 1
ATOM 786 C CA . GLU A 1 103 ? 8.302 -10.223 -4.611 1.00 76.25 103 GLU A CA 1
ATOM 787 C C . GLU A 1 103 ? 9.790 -10.366 -4.960 1.00 76.25 103 GLU A C 1
ATOM 789 O O . GLU A 1 103 ? 10.158 -11.102 -5.873 1.00 76.25 103 GLU A O 1
ATOM 794 N N . ASP A 1 104 ? 10.672 -9.802 -4.131 1.00 72.88 104 ASP A N 1
ATOM 795 C CA . ASP A 1 104 ? 12.123 -9.920 -4.290 1.00 72.88 104 ASP A CA 1
ATOM 796 C C . ASP A 1 104 ? 12.637 -11.365 -4.175 1.00 72.88 104 ASP A C 1
ATOM 798 O O . ASP A 1 104 ? 13.679 -11.706 -4.749 1.00 72.88 104 ASP A O 1
ATOM 802 N N . TRP A 1 105 ? 11.956 -12.210 -3.395 1.00 67.94 105 TRP A N 1
ATOM 803 C CA . TRP A 1 105 ? 12.278 -13.631 -3.262 1.00 67.94 105 TRP A CA 1
ATOM 804 C C . TRP A 1 105 ? 11.877 -14.427 -4.505 1.00 67.94 105 TRP A C 1
ATOM 806 O O . TRP A 1 105 ? 12.573 -15.378 -4.861 1.00 67.94 105 TRP A O 1
ATOM 816 N N . ILE A 1 106 ? 10.765 -14.056 -5.142 1.00 67.56 106 ILE A N 1
ATOM 817 C CA . ILE A 1 106 ? 10.227 -14.740 -6.321 1.00 67.56 106 ILE A CA 1
ATOM 818 C C . ILE A 1 106 ? 10.977 -14.312 -7.591 1.00 67.56 106 ILE A C 1
ATOM 820 O O . ILE A 1 106 ? 11.338 -15.179 -8.387 1.00 67.56 106 ILE A O 1
ATOM 824 N N . ASP A 1 107 ? 11.261 -13.016 -7.757 1.00 60.25 107 ASP A N 1
ATOM 825 C CA . ASP A 1 107 ? 11.659 -12.459 -9.059 1.00 60.25 107 ASP A CA 1
ATOM 826 C C . ASP A 1 107 ? 13.151 -12.121 -9.212 1.00 60.25 107 ASP A C 1
ATOM 828 O O . ASP A 1 107 ? 13.646 -12.004 -10.335 1.00 60.25 107 ASP A O 1
ATOM 832 N N . TYR A 1 108 ? 13.915 -11.994 -8.123 1.00 50.25 108 TYR A N 1
ATOM 833 C CA . TYR A 1 108 ? 15.313 -11.540 -8.189 1.00 50.25 108 TYR A CA 1
ATOM 834 C C . TYR A 1 108 ? 16.272 -12.513 -7.485 1.00 50.25 108 TYR A C 1
ATOM 836 O O . TYR A 1 108 ? 15.852 -13.355 -6.702 1.00 50.25 108 TYR A O 1
ATOM 844 N N . SER A 1 109 ? 17.592 -12.385 -7.679 1.00 53.47 109 SER A N 1
ATOM 845 C CA . SER A 1 109 ? 18.661 -12.971 -6.828 1.00 53.47 109 SER A CA 1
ATOM 846 C C . SER A 1 109 ? 19.208 -11.909 -5.852 1.00 53.47 109 SER A C 1
ATOM 848 O O . SER A 1 109 ? 19.138 -10.732 -6.190 1.00 53.47 109 SER A O 1
ATOM 850 N N . LEU A 1 110 ? 19.699 -12.265 -4.651 1.00 53.19 110 LEU A N 1
ATOM 851 C CA . LEU A 1 110 ? 20.065 -11.324 -3.561 1.00 53.19 110 LEU A CA 1
ATOM 852 C C . LEU A 1 110 ? 21.037 -10.214 -4.027 1.00 53.19 110 LEU A C 1
ATOM 854 O O . LEU A 1 110 ? 22.240 -10.443 -4.110 1.00 53.19 110 LEU A O 1
ATOM 858 N N . SER A 1 111 ? 20.529 -9.008 -4.308 1.00 54.62 111 SER A N 1
ATOM 859 C CA . SER A 1 111 ? 21.311 -7.842 -4.757 1.00 54.62 111 SER A CA 1
ATOM 860 C C . SER A 1 111 ? 20.792 -6.518 -4.171 1.00 54.62 111 SER A C 1
ATOM 862 O O . SER A 1 111 ? 19.630 -6.397 -3.790 1.00 54.62 111 SER A O 1
ATOM 864 N N . LEU A 1 112 ? 21.649 -5.486 -4.141 1.00 55.00 112 LEU A N 1
ATOM 865 C CA . LEU A 1 112 ? 21.311 -4.115 -3.709 1.00 55.00 112 LEU A CA 1
ATOM 866 C C . LEU A 1 112 ? 20.191 -3.463 -4.540 1.00 55.00 112 LEU A C 1
ATOM 868 O O . LEU A 1 112 ? 19.516 -2.560 -4.050 1.00 55.00 112 LEU A O 1
ATOM 872 N N . SER A 1 113 ? 19.947 -3.945 -5.764 1.00 57.22 113 SER A N 1
ATOM 873 C CA . SER A 1 113 ? 18.836 -3.488 -6.609 1.00 57.22 113 SER A CA 1
ATOM 874 C C . SER A 1 113 ? 17.449 -3.855 -6.058 1.00 57.22 113 SER A C 1
ATOM 876 O O . SER A 1 113 ? 16.465 -3.292 -6.519 1.00 57.22 113 SER A O 1
ATOM 878 N N . ARG A 1 114 ? 17.374 -4.734 -5.048 1.00 64.19 114 ARG A N 1
ATOM 879 C CA . ARG A 1 114 ? 16.142 -5.133 -4.339 1.00 64.19 114 ARG A CA 1
ATOM 880 C C . ARG A 1 114 ? 15.684 -4.147 -3.264 1.00 64.19 114 ARG A C 1
ATOM 882 O O . ARG A 1 114 ? 14.517 -4.094 -2.894 1.00 64.19 114 ARG A O 1
ATOM 889 N N . LEU A 1 115 ? 16.605 -3.332 -2.747 1.00 75.31 115 LEU A N 1
ATOM 890 C CA . LEU A 1 115 ? 16.296 -2.461 -1.614 1.00 75.31 115 LEU A CA 1
ATOM 891 C C . LEU A 1 115 ? 15.232 -1.421 -1.983 1.00 75.31 115 LEU A C 1
ATOM 893 O O . LEU A 1 115 ? 14.320 -1.168 -1.203 1.00 75.31 115 LEU A O 1
ATOM 897 N N . VAL A 1 116 ? 15.340 -0.817 -3.166 1.00 80.06 116 VAL A N 1
ATOM 898 C CA . VAL A 1 116 ? 14.456 0.291 -3.543 1.00 80.06 116 VAL A CA 1
ATOM 899 C C . VAL A 1 116 ? 13.022 -0.174 -3.827 1.00 80.06 116 VAL A C 1
ATOM 901 O O . VAL A 1 116 ? 12.119 0.447 -3.265 1.00 80.06 116 VAL A O 1
ATOM 904 N N . PRO A 1 117 ? 12.778 -1.267 -4.584 1.00 81.12 117 PRO A N 1
ATOM 905 C CA . PRO A 1 117 ? 11.449 -1.869 -4.688 1.00 81.12 117 PRO A CA 1
ATOM 906 C C . PRO A 1 117 ? 10.845 -2.185 -3.317 1.00 81.12 117 PRO A C 1
ATOM 908 O O . PRO A 1 117 ? 9.791 -1.649 -2.985 1.00 81.12 117 PRO A O 1
ATOM 911 N N . THR A 1 118 ? 11.545 -2.926 -2.450 1.00 85.88 118 THR A N 1
ATOM 912 C CA . THR A 1 118 ? 11.031 -3.244 -1.106 1.00 85.88 118 THR A CA 1
ATOM 913 C C . THR A 1 118 ? 10.663 -1.990 -0.302 1.00 85.88 118 THR A C 1
ATOM 915 O O . THR A 1 118 ? 9.578 -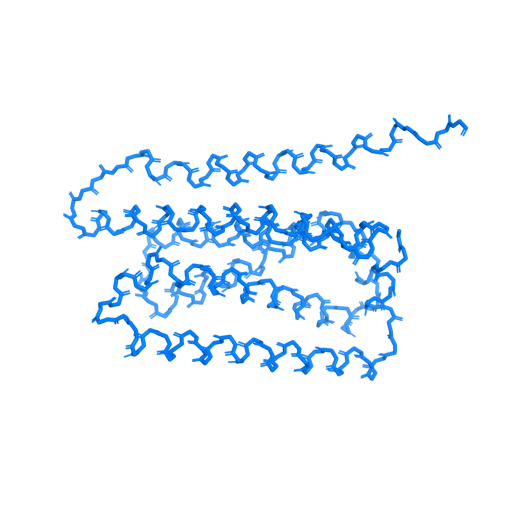1.920 0.284 1.00 85.88 118 THR A O 1
ATOM 918 N N . LEU A 1 119 ? 11.519 -0.962 -0.293 1.00 88.25 119 LEU A N 1
ATOM 919 C CA . LEU A 1 119 ? 11.218 0.283 0.417 1.00 88.25 119 LEU A CA 1
ATOM 920 C C . LEU A 1 119 ? 10.025 1.033 -0.206 1.00 88.25 119 LEU A C 1
ATOM 922 O O . LEU A 1 119 ? 9.235 1.633 0.526 1.00 88.25 119 LEU A O 1
ATOM 926 N N . ASN A 1 120 ? 9.848 0.965 -1.525 1.00 89.44 120 ASN A N 1
ATOM 927 C CA . ASN A 1 120 ? 8.662 1.494 -2.189 1.00 89.44 120 ASN A CA 1
ATOM 928 C C . ASN A 1 120 ? 7.384 0.784 -1.714 1.00 89.44 120 ASN A C 1
ATOM 930 O O . ASN A 1 120 ? 6.440 1.467 -1.313 1.00 89.44 120 ASN A O 1
ATOM 934 N N . HIS A 1 121 ? 7.360 -0.557 -1.645 1.00 91.19 121 HIS A N 1
ATOM 935 C CA . HIS A 1 121 ? 6.193 -1.287 -1.123 1.00 91.19 121 HIS A CA 1
ATOM 936 C C . HIS A 1 121 ? 5.868 -0.875 0.316 1.00 91.19 121 HIS A C 1
ATOM 938 O O . HIS A 1 121 ? 4.691 -0.718 0.649 1.00 91.19 121 HIS A O 1
ATOM 944 N N . MET A 1 122 ? 6.875 -0.639 1.167 1.00 92.44 122 MET A N 1
ATOM 945 C CA . MET A 1 122 ? 6.653 -0.120 2.525 1.00 92.44 122 MET A CA 1
ATOM 946 C C . MET A 1 122 ? 5.931 1.233 2.510 1.00 92.44 122 MET A C 1
ATOM 948 O O . MET A 1 122 ? 4.959 1.428 3.246 1.00 92.44 122 MET A O 1
ATOM 952 N N . VAL A 1 123 ? 6.388 2.169 1.676 1.00 92.31 123 VAL A N 1
ATOM 953 C CA . VAL A 1 123 ? 5.834 3.527 1.590 1.00 92.31 123 VAL A CA 1
ATOM 954 C C . VAL A 1 123 ? 4.424 3.521 0.995 1.00 92.31 123 VAL A C 1
ATOM 956 O O . VAL A 1 123 ? 3.512 4.113 1.577 1.00 92.31 123 VAL A O 1
ATOM 959 N N . TRP A 1 124 ? 4.212 2.824 -0.121 1.00 93.00 124 TRP A N 1
ATOM 960 C CA . TRP A 1 124 ? 2.913 2.759 -0.796 1.00 93.00 124 TRP A CA 1
ATOM 961 C C . TRP A 1 124 ? 1.866 2.043 0.059 1.00 93.00 124 TRP A C 1
ATOM 963 O O . TRP A 1 124 ? 0.767 2.560 0.261 1.00 93.00 124 TRP A O 1
ATOM 973 N N . THR A 1 125 ? 2.235 0.934 0.707 1.00 93.50 125 THR A N 1
ATOM 974 C CA . THR A 1 125 ? 1.322 0.229 1.623 1.00 93.50 125 THR A CA 1
ATOM 975 C C . THR A 1 125 ? 0.997 1.076 2.860 1.00 93.50 125 THR A C 1
ATOM 977 O O . THR A 1 125 ? -0.124 1.029 3.372 1.00 93.50 125 THR A O 1
ATOM 980 N N . SER A 1 126 ? 1.932 1.915 3.323 1.00 92.38 126 SER A N 1
ATOM 981 C CA . SER A 1 126 ? 1.666 2.894 4.388 1.00 92.38 126 SER A CA 1
ATOM 982 C C . SER A 1 126 ? 0.649 3.955 3.961 1.00 92.38 126 SER A C 1
ATOM 984 O O . SER A 1 126 ? -0.237 4.295 4.745 1.00 92.38 126 SER A O 1
ATOM 986 N N . LEU A 1 127 ? 0.725 4.453 2.721 1.00 92.00 127 LEU A N 1
ATOM 987 C CA . LEU A 1 127 ? -0.272 5.373 2.159 1.00 92.00 127 LEU A CA 1
ATOM 988 C C . LEU A 1 127 ? -1.659 4.734 2.081 1.00 92.00 127 LEU A C 1
ATOM 990 O O . LEU A 1 127 ? -2.636 5.336 2.533 1.00 92.00 127 LEU A O 1
ATOM 994 N N . VAL A 1 128 ? -1.743 3.498 1.583 1.00 90.81 128 VAL A N 1
ATOM 995 C CA . VAL A 1 128 ? -2.994 2.726 1.551 1.00 90.81 128 VAL A CA 1
ATOM 996 C C . VAL A 1 128 ? -3.556 2.557 2.969 1.00 90.81 128 VAL A C 1
ATOM 998 O O . VAL A 1 128 ? -4.734 2.830 3.211 1.00 90.81 128 VAL A O 1
ATOM 1001 N N . GLY A 1 129 ? -2.708 2.206 3.941 1.00 90.00 129 GLY A N 1
ATOM 1002 C CA . GLY A 1 129 ? -3.086 2.099 5.351 1.00 90.00 129 GLY A CA 1
ATOM 1003 C C . GLY A 1 129 ? -3.607 3.404 5.953 1.00 90.00 129 GLY A C 1
ATOM 1004 O O . GLY A 1 129 ? -4.609 3.394 6.671 1.00 90.00 129 GLY A O 1
ATOM 1005 N N . LEU A 1 130 ? -2.983 4.538 5.626 1.00 88.75 130 LEU A N 1
ATOM 1006 C CA . LEU A 1 130 ? -3.462 5.858 6.036 1.00 88.75 130 LEU A CA 1
ATOM 1007 C C . LEU A 1 130 ? -4.825 6.191 5.418 1.00 88.75 130 LEU A C 1
ATOM 1009 O O . LEU A 1 130 ? -5.683 6.716 6.124 1.00 88.75 130 LEU A O 1
ATOM 1013 N N . GLY A 1 131 ? -5.065 5.852 4.150 1.00 87.00 131 GLY A N 1
ATOM 1014 C CA . GLY A 1 131 ? -6.374 6.044 3.519 1.00 87.00 131 GLY A CA 1
ATOM 1015 C C . GLY A 1 131 ? -7.483 5.249 4.206 1.00 87.00 131 GLY A C 1
ATOM 1016 O O . GLY A 1 131 ? -8.544 5.793 4.524 1.00 87.00 131 GLY A O 1
ATOM 1017 N N . ILE A 1 132 ? -7.208 3.985 4.540 1.00 86.00 132 ILE A N 1
ATOM 1018 C CA . ILE A 1 132 ? -8.134 3.139 5.305 1.00 86.00 132 ILE A CA 1
ATOM 1019 C C . ILE A 1 132 ? -8.388 3.735 6.696 1.00 86.00 132 ILE A C 1
ATOM 1021 O O . ILE A 1 132 ? -9.536 3.823 7.133 1.00 86.00 132 ILE A O 1
ATOM 1025 N N . PHE A 1 133 ? -7.340 4.192 7.385 1.00 87.25 133 PHE A N 1
ATOM 1026 C CA . PHE A 1 133 ? -7.475 4.861 8.677 1.00 87.25 133 PHE A CA 1
ATOM 1027 C C . PHE A 1 133 ? -8.369 6.102 8.599 1.00 87.25 133 PHE A C 1
ATOM 1029 O O . PHE A 1 133 ? -9.269 6.256 9.428 1.00 87.25 133 PHE A O 1
ATOM 1036 N N . LEU A 1 134 ? -8.137 6.979 7.617 1.00 85.12 134 LEU A N 1
ATOM 1037 C CA . LEU A 1 134 ? -8.916 8.202 7.433 1.00 85.12 134 LEU A CA 1
ATOM 1038 C C . LEU A 1 134 ? -10.389 7.888 7.182 1.00 85.12 134 LEU A C 1
ATOM 1040 O O . LEU A 1 134 ? -11.255 8.507 7.795 1.00 85.12 134 LEU A O 1
ATOM 1044 N N . TYR A 1 135 ? -10.673 6.889 6.350 1.00 82.62 135 TYR A N 1
ATOM 1045 C CA . TYR A 1 135 ? -12.035 6.422 6.119 1.00 82.62 135 TYR A CA 1
ATOM 1046 C C . TYR A 1 135 ? -12.691 5.890 7.393 1.00 82.62 135 TYR A C 1
ATOM 1048 O O . TYR A 1 135 ? -13.784 6.313 7.755 1.00 82.62 135 TYR A O 1
ATOM 1056 N N . ILE A 1 136 ? -11.992 5.039 8.144 1.00 78.12 136 ILE A N 1
ATOM 1057 C CA . ILE A 1 136 ? -12.479 4.502 9.421 1.00 78.12 136 ILE A CA 1
ATOM 1058 C C . ILE A 1 136 ? -12.718 5.613 10.463 1.00 78.12 136 ILE A C 1
ATOM 1060 O O . ILE A 1 136 ? -13.553 5.470 11.365 1.00 78.12 136 ILE A O 1
ATOM 1064 N N . LYS A 1 137 ? -11.950 6.704 10.401 1.00 77.19 137 LYS A N 1
ATOM 1065 C CA . LYS A 1 137 ? -12.104 7.855 11.296 1.00 77.19 137 LYS A CA 1
ATOM 1066 C C . LYS A 1 137 ? -13.180 8.829 10.846 1.00 77.19 137 LYS A C 1
ATOM 1068 O O . LYS A 1 137 ? -13.726 9.499 11.722 1.00 77.19 137 LYS A O 1
ATOM 1073 N N . SER A 1 138 ? -13.483 8.888 9.552 1.00 73.75 138 SER A N 1
ATOM 1074 C CA . SER A 1 138 ? -14.560 9.720 9.028 1.00 73.75 138 SER A CA 1
ATOM 1075 C C . SER A 1 138 ? -15.897 9.300 9.647 1.00 73.75 138 SER A C 1
ATOM 1077 O O . SER A 1 138 ? -16.193 8.114 9.802 1.00 73.75 138 SER A O 1
ATOM 1079 N N . GLU A 1 139 ? -16.685 10.275 10.097 1.00 65.38 139 GLU A N 1
ATOM 1080 C CA . GLU A 1 139 ? -18.029 10.018 10.642 1.00 65.38 139 GLU A CA 1
ATOM 1081 C C . GLU A 1 139 ? -19.071 9.869 9.524 1.00 65.38 139 GLU A C 1
ATOM 1083 O O . GLU A 1 139 ? -20.174 9.366 9.735 1.00 65.38 139 GLU A O 1
ATOM 1088 N N . GLU A 1 140 ? -18.684 10.232 8.306 1.00 63.75 140 GLU A N 1
ATOM 1089 C CA . GLU A 1 140 ? -19.477 10.114 7.098 1.00 63.75 140 GLU A CA 1
ATOM 1090 C C . GLU A 1 140 ? -19.279 8.740 6.450 1.00 63.75 140 GLU A C 1
ATOM 1092 O O . GLU A 1 140 ? -18.205 8.389 5.967 1.00 63.75 140 GLU A O 1
ATOM 1097 N N . LYS A 1 141 ? -20.365 7.969 6.339 1.00 56.09 141 LYS A N 1
ATOM 1098 C CA . LYS A 1 141 ? -20.387 6.637 5.701 1.00 56.09 141 LYS A CA 1
ATOM 1099 C C . LYS A 1 141 ? -20.028 6.631 4.198 1.00 56.09 141 LYS A C 1
ATOM 1101 O O . LYS A 1 141 ? -20.143 5.587 3.562 1.00 56.09 141 LYS A O 1
ATOM 1106 N N . ARG A 1 142 ? -19.661 7.774 3.605 1.00 56.41 142 ARG A N 1
ATOM 1107 C CA . ARG A 1 142 ? -19.431 7.953 2.159 1.00 56.41 142 ARG A CA 1
ATOM 1108 C C . ARG A 1 142 ? -18.192 8.782 1.799 1.00 56.41 142 ARG A C 1
ATOM 1110 O O . ARG A 1 142 ? -18.061 9.149 0.635 1.00 56.41 142 ARG A O 1
ATOM 1117 N N . SER A 1 143 ? -17.257 9.027 2.721 1.00 69.81 143 SER A N 1
ATOM 1118 C CA . SER A 1 143 ? -16.002 9.728 2.393 1.00 69.81 143 SER A CA 1
ATOM 1119 C C . SER A 1 143 ? -14.996 8.807 1.683 1.00 69.81 143 SER A C 1
ATOM 1121 O O . SER A 1 143 ? -13.892 8.548 2.166 1.00 69.81 143 SER A O 1
ATOM 1123 N N . LEU A 1 144 ? -15.398 8.252 0.534 1.00 74.19 144 LEU A N 1
ATOM 1124 C CA . LEU A 1 144 ? -14.543 7.404 -0.301 1.00 74.19 144 LEU A CA 1
ATOM 1125 C C . LEU A 1 144 ? -13.320 8.169 -0.818 1.00 74.19 144 LEU A C 1
ATOM 1127 O O . LEU A 1 144 ? -12.285 7.553 -1.050 1.00 74.19 144 LEU A O 1
ATOM 1131 N N . ASP A 1 145 ? -13.397 9.500 -0.913 1.00 74.69 145 ASP A N 1
ATOM 1132 C CA . ASP A 1 145 ? -12.275 10.395 -1.217 1.00 74.69 145 ASP A CA 1
ATOM 1133 C C . ASP A 1 145 ? -11.084 10.185 -0.265 1.00 74.69 145 ASP A C 1
ATOM 1135 O O . ASP A 1 145 ? -9.930 10.226 -0.692 1.00 74.69 145 ASP A O 1
ATOM 1139 N N . LYS A 1 146 ? -11.357 9.880 1.012 1.00 76.69 146 LYS A N 1
ATOM 1140 C CA . LYS A 1 146 ? -10.332 9.639 2.038 1.00 76.69 146 LYS A CA 1
ATOM 1141 C C . LYS A 1 146 ? -9.522 8.369 1.795 1.00 76.69 146 LYS A C 1
ATOM 1143 O O . LYS A 1 146 ? -8.367 8.320 2.207 1.00 76.69 146 LYS A O 1
ATOM 1148 N N . ILE A 1 147 ? -10.102 7.374 1.118 1.00 80.75 147 ILE A N 1
ATOM 1149 C CA . ILE A 1 147 ? -9.381 6.185 0.637 1.00 80.75 147 ILE A CA 1
ATOM 1150 C C . ILE A 1 147 ? -8.788 6.456 -0.744 1.00 80.75 147 ILE A C 1
ATOM 1152 O O . ILE A 1 147 ? -7.627 6.138 -0.991 1.00 80.75 147 ILE A O 1
ATOM 1156 N N . ALA A 1 148 ? -9.581 7.048 -1.638 1.00 81.50 148 ALA A N 1
ATOM 1157 C CA . ALA A 1 148 ? -9.254 7.186 -3.047 1.00 81.50 148 ALA A CA 1
ATOM 1158 C C . ALA A 1 148 ? -8.008 8.044 -3.276 1.00 81.50 148 ALA A C 1
ATOM 1160 O O . ALA A 1 148 ? -7.202 7.694 -4.131 1.00 81.50 148 ALA A O 1
ATOM 1161 N N . ILE A 1 149 ? -7.809 9.127 -2.514 1.00 85.31 149 ILE A N 1
ATOM 1162 C CA . ILE A 1 149 ? -6.642 10.003 -2.694 1.00 85.31 149 ILE A CA 1
ATOM 1163 C C . ILE A 1 149 ? -5.333 9.276 -2.323 1.00 85.31 149 ILE A C 1
ATOM 1165 O O . ILE A 1 149 ? -4.473 9.164 -3.199 1.00 85.31 149 ILE A O 1
ATOM 1169 N N . PRO A 1 150 ? -5.152 8.725 -1.101 1.00 88.06 150 PRO A N 1
ATOM 1170 C CA . PRO A 1 150 ? -3.924 7.998 -0.761 1.00 88.06 150 PRO A CA 1
ATOM 1171 C C . PRO A 1 150 ? -3.686 6.779 -1.653 1.00 88.06 150 PRO A C 1
ATOM 1173 O O . PRO A 1 150 ? -2.550 6.513 -2.036 1.00 88.06 150 PRO A O 1
ATOM 1176 N N . TYR A 1 151 ? -4.760 6.083 -2.032 1.00 87.44 151 TYR A N 1
ATOM 1177 C CA . TYR A 1 151 ? -4.704 4.960 -2.960 1.00 87.44 151 TYR A CA 1
ATOM 1178 C C . TYR A 1 151 ? -4.220 5.375 -4.354 1.00 87.44 151 TYR A C 1
ATOM 1180 O O . TYR A 1 151 ? -3.294 4.780 -4.892 1.00 87.44 151 TYR A O 1
ATOM 1188 N N . THR A 1 152 ? -4.797 6.435 -4.926 1.00 87.75 152 THR A N 1
ATOM 1189 C CA . THR A 1 152 ? -4.396 6.949 -6.246 1.00 87.75 152 THR A CA 1
ATOM 1190 C C . THR A 1 152 ? -2.933 7.376 -6.239 1.00 87.75 152 THR A C 1
ATOM 1192 O O . THR A 1 152 ? -2.212 7.106 -7.191 1.00 87.75 152 THR A O 1
ATOM 1195 N N . ILE A 1 153 ? -2.468 7.996 -5.152 1.00 90.69 153 ILE A N 1
ATOM 1196 C CA . ILE A 1 153 ? -1.064 8.395 -5.009 1.00 90.69 153 ILE A CA 1
ATOM 1197 C C . ILE A 1 153 ? -0.137 7.174 -4.974 1.00 90.69 153 ILE A C 1
ATOM 1199 O O . ILE A 1 153 ? 0.898 7.196 -5.642 1.00 90.69 153 ILE A O 1
ATOM 1203 N N . ALA A 1 154 ? -0.505 6.120 -4.238 1.00 91.06 154 ALA A N 1
ATOM 1204 C CA . ALA A 1 154 ? 0.241 4.864 -4.218 1.00 91.06 154 ALA A CA 1
ATOM 1205 C C . ALA A 1 154 ? 0.319 4.245 -5.624 1.00 91.06 154 ALA A C 1
ATOM 1207 O O . ALA A 1 154 ? 1.414 3.987 -6.115 1.00 91.06 154 ALA A O 1
ATOM 1208 N N . VAL A 1 155 ? -0.819 4.132 -6.318 1.00 89.56 155 VAL A N 1
ATOM 1209 C CA . VAL A 1 155 ? -0.899 3.596 -7.688 1.00 89.56 155 VAL A CA 1
ATOM 1210 C C . VAL A 1 155 ? -0.049 4.406 -8.664 1.00 89.56 155 VAL A C 1
ATOM 1212 O O . VAL A 1 155 ? 0.762 3.838 -9.386 1.00 89.56 155 VAL A O 1
ATOM 1215 N N . VAL A 1 156 ? -0.198 5.733 -8.692 1.00 89.69 156 VAL A N 1
ATOM 1216 C CA . VAL A 1 156 ? 0.563 6.596 -9.611 1.00 89.69 156 VAL A CA 1
ATOM 1217 C C . VAL A 1 156 ? 2.060 6.503 -9.324 1.00 89.69 156 VAL A C 1
ATOM 1219 O O . VAL A 1 156 ? 2.853 6.395 -10.255 1.00 89.69 156 VAL A O 1
ATOM 1222 N N . SER A 1 157 ? 2.457 6.498 -8.050 1.00 90.44 157 SER A N 1
ATOM 1223 C CA . SER A 1 157 ? 3.866 6.356 -7.664 1.00 90.44 157 SER A CA 1
ATOM 1224 C C . SER A 1 157 ? 4.435 5.004 -8.096 1.00 90.44 157 SER A C 1
ATOM 1226 O O . SER A 1 157 ? 5.561 4.946 -8.588 1.00 90.44 157 SER A O 1
ATOM 1228 N N . HIS A 1 158 ? 3.642 3.941 -7.983 1.00 90.25 158 HIS A N 1
ATOM 1229 C CA . HIS A 1 158 ? 4.016 2.606 -8.421 1.00 90.25 158 HIS A CA 1
ATOM 1230 C C . HIS A 1 158 ? 4.154 2.521 -9.950 1.00 90.25 158 HIS A C 1
ATOM 1232 O O . HIS A 1 158 ? 5.188 2.087 -10.451 1.00 90.25 158 HIS A O 1
ATOM 1238 N N . VAL A 1 159 ? 3.191 3.045 -10.712 1.00 87.00 159 VAL A N 1
ATOM 1239 C CA . VAL A 1 159 ? 3.277 3.130 -12.183 1.00 87.00 159 VAL A CA 1
ATOM 1240 C C . VAL A 1 159 ? 4.539 3.879 -12.627 1.00 87.00 159 VAL A C 1
ATOM 1242 O O . VAL A 1 159 ? 5.266 3.411 -13.505 1.00 87.00 159 VAL A O 1
ATOM 1245 N N . LEU A 1 160 ? 4.833 5.024 -12.001 1.00 87.00 160 LEU A N 1
ATOM 1246 C CA . LEU A 1 160 ? 6.032 5.812 -12.296 1.00 87.00 160 LEU A CA 1
ATOM 1247 C C . LEU A 1 160 ? 7.319 5.029 -12.002 1.00 87.00 160 LEU A C 1
ATOM 1249 O O . LEU A 1 160 ? 8.263 5.094 -12.791 1.00 87.00 160 LEU A O 1
ATOM 1253 N N . TRP A 1 161 ? 7.349 4.263 -10.908 1.00 87.12 161 TRP A N 1
ATOM 1254 C CA . TRP A 1 161 ? 8.487 3.409 -10.576 1.00 87.12 161 TRP A CA 1
ATOM 1255 C C . TRP A 1 161 ? 8.668 2.261 -11.575 1.00 87.12 161 TRP A C 1
ATOM 1257 O O . TRP A 1 161 ? 9.781 2.039 -12.046 1.00 87.12 161 TRP A O 1
ATOM 1267 N N . ASN A 1 162 ? 7.596 1.573 -11.968 1.00 84.12 162 ASN A N 1
ATOM 1268 C CA . ASN A 1 162 ? 7.689 0.482 -12.943 1.00 84.12 162 ASN A CA 1
ATOM 1269 C C . ASN A 1 162 ? 8.128 0.998 -14.314 1.00 84.12 162 ASN A C 1
ATOM 1271 O O . ASN A 1 162 ? 8.924 0.353 -14.998 1.00 84.12 162 ASN A O 1
ATOM 1275 N N . TYR A 1 163 ? 7.688 2.200 -14.692 1.00 81.62 163 TYR A N 1
ATOM 1276 C CA . TYR A 1 163 ? 8.184 2.862 -15.892 1.00 81.62 163 TYR A CA 1
ATOM 1277 C C . TYR A 1 163 ? 9.677 3.217 -15.786 1.00 81.62 163 TYR A C 1
ATOM 1279 O O . TYR A 1 163 ? 10.434 2.970 -16.725 1.00 81.62 163 TYR A O 1
ATOM 1287 N N . HIS A 1 164 ? 10.135 3.725 -14.637 1.00 83.44 164 HIS A N 1
ATOM 1288 C CA . HIS A 1 164 ? 11.559 3.954 -14.377 1.00 83.44 164 HIS A CA 1
ATOM 1289 C C . HIS A 1 164 ? 12.385 2.662 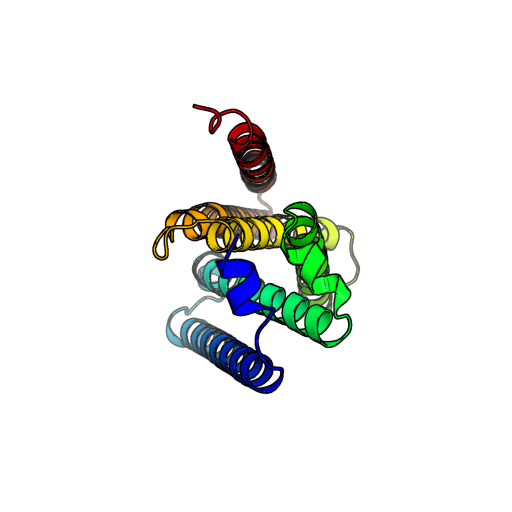-14.483 1.00 83.44 164 HIS A C 1
ATOM 1291 O O . HIS A 1 164 ? 13.399 2.632 -15.182 1.00 83.44 164 HIS A O 1
ATOM 1297 N N . ALA A 1 165 ? 11.934 1.583 -13.838 1.00 78.88 165 ALA A N 1
ATOM 1298 C CA . ALA A 1 165 ? 12.590 0.279 -13.878 1.00 78.88 165 ALA A CA 1
ATOM 1299 C C . ALA A 1 165 ? 12.665 -0.274 -15.311 1.00 78.88 165 ALA A C 1
ATOM 1301 O O . ALA A 1 165 ? 13.710 -0.779 -15.727 1.00 78.88 165 ALA A O 1
ATOM 1302 N N . TYR A 1 166 ? 11.599 -0.099 -16.098 1.00 78.44 166 TYR A N 1
ATOM 1303 C CA . TYR A 1 166 ? 11.586 -0.438 -17.519 1.00 78.44 166 TYR A CA 1
ATOM 1304 C C . TYR A 1 166 ? 12.638 0.348 -18.316 1.00 78.44 166 TYR A C 1
ATOM 1306 O O . TYR A 1 166 ? 13.402 -0.248 -19.076 1.00 78.44 166 TYR A O 1
ATOM 1314 N N . LEU A 1 167 ? 12.729 1.670 -18.123 1.00 80.19 167 LEU A N 1
ATOM 1315 C CA . LEU A 1 167 ? 13.745 2.495 -18.784 1.00 80.19 167 LEU A CA 1
ATOM 1316 C C . LEU A 1 167 ? 15.165 2.024 -18.441 1.00 80.19 167 LEU A C 1
ATOM 1318 O O . LEU A 1 167 ? 15.979 1.859 -19.355 1.00 80.19 167 LEU A O 1
ATOM 1322 N N . ILE A 1 168 ? 15.436 1.734 -17.161 1.00 77.38 168 ILE A N 1
ATOM 1323 C CA . ILE A 1 168 ? 16.728 1.195 -16.712 1.00 77.38 168 ILE A CA 1
ATOM 1324 C C . ILE A 1 168 ? 17.029 -0.139 -17.396 1.00 77.38 168 ILE A C 1
ATOM 1326 O O . ILE A 1 168 ? 18.145 -0.328 -17.881 1.00 77.38 168 ILE A O 1
ATOM 1330 N N . GLY A 1 169 ? 16.046 -1.039 -17.487 1.00 74.56 169 GLY A N 1
ATOM 1331 C CA . GLY A 1 169 ? 16.185 -2.326 -18.176 1.00 74.56 169 GLY A CA 1
ATOM 1332 C C . GLY A 1 169 ? 16.551 -2.189 -19.659 1.00 74.56 169 GLY A C 1
ATOM 1333 O O . GLY A 1 169 ? 17.237 -3.048 -20.206 1.00 74.56 169 GLY A O 1
ATOM 1334 N N . MET A 1 170 ? 16.174 -1.078 -20.299 1.00 78.44 170 MET A N 1
ATOM 1335 C CA . MET A 1 170 ? 16.583 -0.733 -21.667 1.00 78.44 170 MET A CA 1
ATOM 1336 C C . MET A 1 170 ? 17.911 0.044 -21.752 1.00 78.44 170 MET A C 1
ATOM 1338 O O . MET A 1 170 ? 18.264 0.542 -22.822 1.00 78.44 170 MET A O 1
ATOM 1342 N N . GLY A 1 171 ? 18.632 0.216 -20.641 1.00 80.44 171 GLY A N 1
ATOM 1343 C CA . GLY A 1 171 ? 19.872 0.994 -20.580 1.00 80.44 171 GLY A CA 1
ATOM 1344 C C . GLY A 1 171 ? 19.672 2.515 -20.588 1.00 80.44 171 GLY A C 1
ATOM 1345 O O . GLY A 1 171 ? 20.621 3.251 -20.849 1.00 80.44 171 GLY A O 1
ATOM 1346 N N . ARG A 1 172 ? 18.457 3.011 -20.315 1.00 80.75 172 ARG A N 1
ATOM 1347 C CA . ARG A 1 172 ? 18.152 4.447 -20.211 1.00 80.75 172 ARG A CA 1
ATOM 1348 C C . ARG A 1 172 ? 17.975 4.835 -18.747 1.00 80.75 172 ARG A C 1
ATOM 1350 O O . ARG A 1 172 ? 17.161 4.250 -18.043 1.00 80.75 172 ARG A O 1
ATOM 1357 N N . GLN A 1 173 ? 18.704 5.846 -18.286 1.00 75.25 173 GLN A N 1
ATOM 1358 C CA . GLN A 1 173 ? 18.507 6.391 -16.943 1.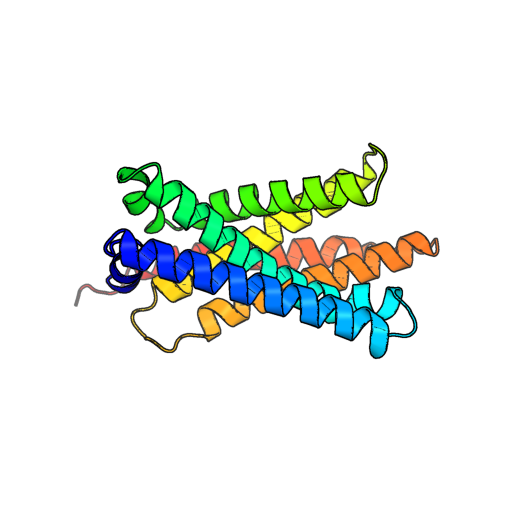00 75.25 173 GLN A CA 1
ATOM 1359 C C . GLN A 1 173 ? 17.687 7.673 -17.006 1.00 75.25 173 GLN A C 1
ATOM 1361 O O . GLN A 1 173 ? 18.016 8.587 -17.759 1.00 75.25 173 GLN A O 1
ATOM 1366 N N . ASP A 1 174 ? 16.650 7.746 -16.175 1.00 74.94 174 ASP A N 1
ATOM 1367 C CA . ASP A 1 174 ? 15.909 8.976 -15.932 1.00 74.94 174 ASP A CA 1
ATOM 1368 C C . ASP A 1 174 ? 15.760 9.189 -14.423 1.00 74.94 174 ASP A C 1
ATOM 1370 O O . ASP A 1 174 ? 14.984 8.513 -13.741 1.00 74.94 174 ASP A O 1
ATOM 1374 N N . ILE A 1 175 ? 16.556 10.124 -13.908 1.00 75.56 175 ILE A N 1
ATOM 1375 C CA . ILE A 1 175 ? 16.618 10.481 -12.487 1.00 75.56 175 ILE A CA 1
ATOM 1376 C C . ILE A 1 175 ? 15.281 11.064 -12.012 1.00 75.56 175 ILE A C 1
ATOM 1378 O O . ILE A 1 175 ? 14.905 10.880 -10.854 1.00 75.56 175 ILE A O 1
ATOM 1382 N N . VAL A 1 176 ? 14.533 11.730 -12.897 1.00 79.38 176 VAL A N 1
ATOM 1383 C CA . VAL A 1 176 ? 13.251 12.355 -12.562 1.00 79.38 176 VAL A CA 1
ATOM 1384 C C . VAL A 1 176 ? 12.214 11.276 -12.264 1.00 79.38 176 VAL A C 1
ATOM 1386 O O . VAL A 1 176 ? 11.578 11.322 -11.210 1.00 79.38 176 VAL A O 1
ATOM 1389 N N . PHE A 1 177 ? 12.111 10.247 -13.111 1.00 75.31 177 PHE A N 1
ATOM 1390 C CA . PHE A 1 177 ? 11.218 9.109 -12.855 1.00 75.31 177 PHE A CA 1
ATOM 1391 C C . PHE A 1 177 ? 11.645 8.256 -11.650 1.00 75.31 177 PHE A C 1
ATOM 1393 O O . PHE A 1 177 ? 10.787 7.661 -11.004 1.00 75.31 177 PHE A O 1
ATOM 1400 N N . GLY A 1 178 ? 12.934 8.242 -11.295 1.00 75.38 178 GLY A N 1
ATOM 1401 C CA . GLY A 1 178 ? 13.415 7.586 -10.075 1.00 75.38 178 GLY A CA 1
ATOM 1402 C C . GLY A 1 178 ? 13.059 8.341 -8.787 1.00 75.38 178 GLY A C 1
ATOM 1403 O O . GLY A 1 178 ? 12.755 7.718 -7.773 1.00 75.38 178 GLY A O 1
ATOM 1404 N N . ALA A 1 179 ? 13.061 9.680 -8.811 1.00 83.00 179 ALA A N 1
ATOM 1405 C CA . ALA A 1 179 ? 12.830 10.518 -7.629 1.00 83.00 179 ALA A CA 1
ATOM 1406 C C . ALA A 1 179 ? 11.353 10.898 -7.404 1.00 83.00 179 ALA A C 1
ATOM 1408 O O . ALA A 1 179 ? 10.918 11.049 -6.260 1.00 83.00 179 ALA A O 1
ATOM 1409 N N . LEU A 1 180 ? 10.564 11.049 -8.472 1.00 84.12 180 LEU A N 1
ATOM 1410 C CA . LEU A 1 180 ? 9.156 11.463 -8.402 1.00 84.12 180 LEU A CA 1
ATOM 1411 C C . LEU A 1 180 ? 8.274 10.569 -7.507 1.00 84.12 180 LEU A C 1
ATOM 1413 O O . LEU A 1 180 ? 7.555 11.134 -6.678 1.00 84.12 180 LEU A O 1
ATOM 1417 N N . PRO A 1 181 ? 8.328 9.220 -7.592 1.00 84.75 181 PRO A N 1
ATOM 1418 C CA . PRO A 1 181 ? 7.535 8.340 -6.728 1.00 84.75 181 PRO A CA 1
ATOM 1419 C C . PRO A 1 181 ? 7.751 8.619 -5.238 1.00 84.75 181 PRO A C 1
ATOM 1421 O O . PRO A 1 181 ? 6.797 8.663 -4.458 1.00 84.75 181 PRO A O 1
ATOM 1424 N N . TRP A 1 182 ? 9.004 8.877 -4.855 1.00 86.50 182 TRP A N 1
ATOM 1425 C CA . TRP A 1 182 ? 9.403 9.187 -3.486 1.00 86.50 182 TRP A CA 1
ATOM 1426 C C . TRP A 1 182 ? 8.891 10.548 -3.032 1.00 86.50 182 TRP A C 1
ATOM 1428 O O . TRP A 1 182 ? 8.301 10.653 -1.957 1.00 86.50 182 TRP A O 1
ATOM 1438 N N . ILE A 1 183 ? 9.078 11.584 -3.856 1.00 88.88 183 ILE A N 1
ATOM 1439 C CA . ILE A 1 183 ? 8.650 12.953 -3.539 1.00 88.88 183 ILE A CA 1
ATOM 1440 C C . ILE A 1 183 ? 7.133 13.003 -3.339 1.00 88.88 183 ILE A C 1
ATOM 1442 O O . ILE A 1 183 ? 6.663 13.546 -2.338 1.00 88.88 183 ILE A O 1
ATOM 1446 N N . ILE A 1 184 ? 6.369 12.406 -4.259 1.00 89.06 184 ILE A N 1
ATOM 1447 C CA . ILE A 1 184 ? 4.905 12.404 -4.195 1.00 89.06 184 ILE A CA 1
ATOM 1448 C C . ILE A 1 184 ? 4.440 11.593 -2.980 1.00 89.06 184 ILE A C 1
ATOM 1450 O O . ILE A 1 184 ? 3.599 12.067 -2.216 1.00 89.06 184 ILE A O 1
ATOM 1454 N N . SER A 1 185 ? 5.013 10.407 -2.753 1.00 87.44 185 SER A N 1
ATOM 1455 C CA . SER A 1 185 ? 4.574 9.533 -1.664 1.00 87.44 185 SER A CA 1
ATOM 1456 C C . SER A 1 185 ? 4.902 10.092 -0.279 1.00 87.44 185 SER A C 1
ATOM 1458 O O . SER A 1 185 ? 4.027 10.165 0.585 1.00 87.44 185 SER A O 1
ATOM 1460 N N . ILE A 1 186 ? 6.142 10.542 -0.055 1.00 87.00 186 ILE A N 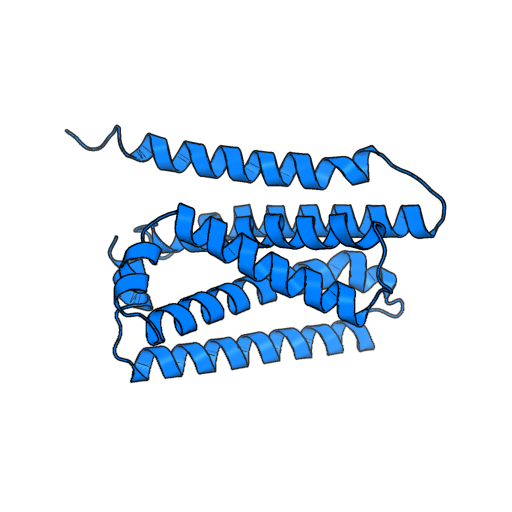1
ATOM 1461 C CA . ILE A 1 186 ? 6.557 11.140 1.223 1.00 87.00 186 ILE A CA 1
ATOM 1462 C C . ILE A 1 186 ? 5.826 12.467 1.448 1.00 87.00 186 ILE A C 1
ATOM 1464 O O . ILE A 1 186 ? 5.357 12.725 2.559 1.00 87.00 186 ILE A O 1
ATOM 1468 N N . GLY A 1 187 ? 5.676 13.287 0.402 1.00 86.69 187 GLY A N 1
ATOM 1469 C CA . GLY A 1 187 ? 4.902 14.526 0.461 1.00 86.69 187 GLY A CA 1
ATOM 1470 C C . GLY A 1 187 ? 3.453 14.272 0.880 1.00 86.69 187 GLY A C 1
ATOM 1471 O O . GLY A 1 187 ? 2.949 14.928 1.792 1.00 86.69 187 GLY A O 1
ATOM 1472 N N . ALA A 1 188 ? 2.810 13.262 0.291 1.00 86.62 188 ALA A N 1
ATOM 1473 C CA . ALA A 1 188 ? 1.455 12.853 0.641 1.00 86.62 188 ALA A CA 1
ATOM 1474 C C . ALA A 1 188 ? 1.347 12.350 2.087 1.00 86.62 188 ALA A C 1
ATOM 1476 O O . ALA A 1 188 ? 0.455 12.796 2.811 1.00 86.62 188 ALA A O 1
ATOM 1477 N N . ILE A 1 189 ? 2.277 11.500 2.544 1.00 85.25 189 ILE A N 1
ATOM 1478 C CA . ILE A 1 189 ? 2.343 11.073 3.952 1.00 85.25 189 ILE A CA 1
ATOM 1479 C C . ILE A 1 189 ? 2.464 12.299 4.861 1.00 85.25 189 ILE A C 1
ATOM 1481 O O . ILE A 1 189 ? 1.711 12.413 5.826 1.00 85.25 189 ILE A O 1
ATOM 1485 N N . GLY A 1 190 ? 3.350 13.245 4.540 1.00 83.75 190 GLY A N 1
ATOM 1486 C CA . GLY A 1 190 ? 3.544 14.474 5.311 1.00 83.75 190 GLY A CA 1
ATOM 1487 C C . GLY A 1 190 ? 2.284 15.341 5.399 1.00 83.75 190 GLY A C 1
ATOM 1488 O O . GLY A 1 190 ? 1.930 15.808 6.484 1.00 83.75 190 GLY A O 1
ATOM 1489 N N . ILE A 1 191 ? 1.566 15.520 4.286 1.00 83.69 191 ILE A N 1
ATOM 1490 C CA . ILE A 1 191 ? 0.311 16.289 4.236 1.00 83.69 191 ILE A CA 1
ATOM 1491 C C . ILE A 1 191 ? -0.791 15.592 5.041 1.00 83.69 191 ILE A C 1
ATOM 1493 O O . ILE A 1 191 ? -1.426 16.221 5.893 1.00 83.69 191 ILE A O 1
ATOM 1497 N N . ILE A 1 192 ? -1.003 14.289 4.826 1.00 80.12 192 ILE A N 1
ATOM 1498 C CA . ILE A 1 192 ? -1.994 13.487 5.565 1.00 80.12 192 ILE A CA 1
ATOM 1499 C C . ILE A 1 192 ? -1.677 13.496 7.066 1.00 80.12 192 ILE A C 1
ATOM 1501 O O . ILE A 1 192 ? -2.568 13.588 7.918 1.00 80.12 192 ILE A O 1
ATOM 1505 N N . TRP A 1 193 ? -0.390 13.440 7.404 1.00 80.50 193 TRP A N 1
ATOM 1506 C CA . TRP A 1 193 ? 0.070 13.472 8.779 1.00 80.50 193 TRP A CA 1
ATOM 1507 C C . TRP A 1 193 ? -0.248 14.797 9.474 1.00 80.50 193 TRP A C 1
ATOM 1509 O O . TRP A 1 193 ? -0.678 14.780 10.629 1.00 80.50 193 TRP A O 1
ATOM 1519 N N . ARG A 1 194 ? -0.059 15.933 8.795 1.00 79.06 194 ARG A N 1
ATOM 1520 C CA . ARG A 1 194 ? -0.341 17.265 9.356 1.00 79.06 194 ARG A CA 1
ATOM 1521 C C . ARG A 1 194 ? -1.837 17.544 9.468 1.00 79.06 194 ARG A C 1
ATOM 1523 O O . ARG A 1 194 ? -2.313 17.882 10.545 1.00 79.06 194 ARG A O 1
ATOM 1530 N N . THR A 1 195 ? -2.592 17.276 8.407 1.00 66.88 195 THR A N 1
ATOM 1531 C CA . THR A 1 195 ? -4.038 17.569 8.330 1.00 66.88 195 THR A CA 1
ATOM 1532 C C . THR A 1 195 ? -4.885 16.857 9.392 1.00 66.88 195 THR A C 1
ATOM 1534 O O . THR A 1 195 ? -5.925 17.367 9.795 1.00 66.88 195 THR A O 1
ATOM 1537 N N . THR A 1 196 ? -4.436 15.712 9.911 1.00 58.84 196 THR A N 1
ATOM 1538 C CA . THR A 1 196 ? -5.108 15.004 11.020 1.00 58.84 196 THR A CA 1
ATOM 1539 C C . THR A 1 196 ? -4.713 15.490 12.415 1.00 58.84 196 THR A C 1
ATOM 1541 O O . THR A 1 196 ? -5.420 15.198 13.379 1.00 58.84 196 THR A O 1
ATOM 1544 N N . SER A 1 197 ? -3.599 16.211 12.546 1.00 50.28 197 SER A N 1
ATOM 1545 C CA . SER A 1 197 ? -3.155 16.798 13.818 1.00 50.28 197 SER A CA 1
ATOM 1546 C C . SER A 1 197 ? -3.885 18.116 14.110 1.00 50.28 197 SER A C 1
ATOM 1548 O O . SER A 1 197 ? -4.218 18.387 15.262 1.00 50.28 197 SER A O 1
ATOM 1550 N N . ASP A 1 198 ? -4.229 18.872 13.063 1.00 40.41 198 ASP A N 1
ATOM 1551 C CA . ASP A 1 198 ? -4.832 20.208 13.183 1.00 40.41 198 ASP A CA 1
ATOM 1552 C C . ASP A 1 198 ? -6.351 20.181 13.444 1.00 40.41 198 ASP A C 1
ATOM 1554 O O . ASP A 1 198 ? -6.913 21.130 13.987 1.00 40.41 198 ASP A O 1
ATOM 1558 N N . GLN A 1 199 ? -7.033 19.060 13.180 1.00 44.38 199 GLN A N 1
ATOM 1559 C CA . GLN A 1 199 ? -8.468 18.904 13.475 1.00 44.38 199 GLN A CA 1
ATOM 1560 C C . GLN A 1 199 ? -8.807 18.785 14.977 1.00 44.38 199 GLN A C 1
ATOM 1562 O O . GLN A 1 199 ? -9.978 18.677 15.333 1.00 44.38 199 GLN A O 1
ATOM 1567 N N . LYS A 1 200 ? -7.818 18.836 15.881 1.00 38.59 200 LYS A N 1
ATOM 1568 C CA . LYS A 1 200 ? -8.054 18.925 17.336 1.00 38.59 200 LYS A CA 1
ATOM 1569 C C . LYS A 1 200 ? -8.193 20.358 17.866 1.00 38.59 200 LYS A C 1
ATOM 1571 O O . LYS A 1 200 ? -8.496 20.518 19.045 1.00 38.59 200 LYS A O 1
ATOM 1576 N N . ILE A 1 201 ? -8.029 21.388 17.034 1.00 37.97 201 ILE A N 1
ATOM 1577 C CA . ILE A 1 201 ? -8.113 22.799 17.449 1.00 37.97 201 ILE A CA 1
ATOM 1578 C C . ILE A 1 201 ? -9.309 23.452 16.745 1.00 37.97 201 ILE A C 1
ATOM 1580 O O . ILE A 1 201 ? -9.152 24.267 15.843 1.00 37.97 201 ILE A O 1
ATOM 1584 N N . GLY A 1 202 ? -10.534 23.045 17.087 1.00 37.53 202 GLY A N 1
ATOM 1585 C CA . GLY A 1 202 ? -11.706 23.624 16.418 1.00 37.53 202 GLY A CA 1
ATOM 1586 C C . GLY A 1 202 ? -13.099 23.188 16.863 1.00 37.53 202 GLY A C 1
ATOM 1587 O O . GLY A 1 202 ? -14.056 23.597 16.220 1.00 37.53 202 GLY A O 1
ATOM 1588 N N . SER A 1 203 ? -13.262 22.399 17.931 1.00 36.47 203 SER A N 1
ATOM 1589 C CA . SER A 1 203 ? -14.598 22.000 18.418 1.00 36.47 203 SER A CA 1
ATOM 1590 C C . SER A 1 203 ? -14.828 22.330 19.897 1.00 36.47 203 SER A C 1
ATOM 1592 O O . SER A 1 203 ? -15.322 21.507 20.666 1.00 36.47 203 SER A O 1
ATOM 1594 N N . SER A 1 204 ? -14.455 23.542 20.303 1.00 36.75 204 SER A N 1
ATOM 1595 C CA . SER A 1 204 ? -14.933 24.150 21.547 1.00 36.75 204 SER A CA 1
ATOM 1596 C C . SER A 1 204 ? -15.588 25.492 21.227 1.00 36.75 204 SER A C 1
ATOM 1598 O O . SER A 1 204 ? -14.967 26.547 21.373 1.00 36.75 204 SER A O 1
ATOM 1600 N N . ARG A 1 205 ? -16.825 25.433 20.739 1.00 37.56 205 ARG A N 1
ATOM 1601 C CA . ARG A 1 205 ? -17.829 26.484 20.903 1.00 37.56 205 ARG A CA 1
ATOM 1602 C C . ARG A 1 205 ? -19.174 25.822 21.127 1.00 37.56 205 ARG A C 1
ATOM 1604 O O . ARG A 1 205 ? -19.447 24.846 20.397 1.00 37.56 205 ARG A O 1
#